Protein AF-A0A3R8QT49-F1 (afdb_monomer_lite)

Sequence (323 aa):
MTGVLNTFGEWLPLRTWFDDLHRNLHLGDAGRWYSEVAASWLWVLALSGLTLWVTRKVRTRSARAYLLPQRKGPQRQRSISLHATIGVWAAIGTFFLSATGLTWSQFAGGNVSALRQSLSWSTPYLSSEAATTTPIAETEVPATAQSVLEAARPEGLTDPVAITPSTDGGAWLVSQVQRSWPLKQDSMAIDPTSEAVVGSVRFADWPVAGKLAEAGISFHMGILFGWPNQLLLIAIAGAVIALIVIGYRMWWRRRPKPPRTGLPRPLGRRVDTAAAYGILIAIAAVVGLALPLLGVTLLAFIALDLTRRIVPGMDSARKNESA

Organism: NCBI:txid173362

InterPro domains:
  IPR005625 PepSY-associated TM protein [PF03929] (7-254)
  IPR005625 PepSY-associated TM protein [PTHR34219] (12-307)

Structure (mmCIF, N/CA/C/O backbone):
data_AF-A0A3R8QT49-F1
#
_entry.id   AF-A0A3R8QT49-F1
#
loop_
_atom_site.group_PDB
_atom_site.id
_atom_site.type_symbol
_atom_site.label_atom_id
_atom_site.label_alt_id
_atom_site.label_comp_id
_atom_site.label_asym_id
_atom_site.label_entity_id
_atom_site.label_seq_id
_atom_site.pdbx_PDB_ins_code
_atom_site.Cartn_x
_atom_site.Cartn_y
_atom_site.Cartn_z
_atom_site.occupancy
_atom_site.B_iso_or_equiv
_atom_site.auth_seq_id
_atom_site.auth_comp_id
_atom_site.auth_asym_id
_atom_site.auth_atom_id
_atom_site.pdbx_PDB_model_num
ATOM 1 N N . MET A 1 1 ? 25.333 21.931 -0.670 1.00 40.53 1 MET A N 1
ATOM 2 C CA . MET A 1 1 ? 24.068 21.412 -1.228 1.00 40.53 1 MET A CA 1
ATOM 3 C C . MET A 1 1 ? 24.355 21.022 -2.664 1.00 40.53 1 MET A C 1
ATOM 5 O O . MET A 1 1 ? 24.451 21.897 -3.511 1.00 40.53 1 MET A O 1
ATOM 9 N N . THR A 1 2 ? 24.637 19.746 -2.915 1.00 42.94 2 THR A N 1
ATOM 10 C CA . THR A 1 2 ? 24.723 19.218 -4.280 1.00 42.94 2 THR A CA 1
ATOM 11 C C . THR A 1 2 ? 23.337 19.385 -4.900 1.00 42.94 2 THR A C 1
ATOM 13 O O . THR A 1 2 ? 22.351 18.936 -4.323 1.00 42.94 2 THR A O 1
ATOM 16 N N . GLY A 1 3 ? 23.237 20.124 -6.006 1.00 47.59 3 GLY A N 1
ATOM 17 C CA . GLY A 1 3 ? 21.981 20.458 -6.690 1.00 47.59 3 GLY A CA 1
ATOM 18 C C . GLY A 1 3 ? 21.334 19.267 -7.399 1.00 47.59 3 GLY A C 1
ATOM 19 O O . GLY A 1 3 ? 20.882 19.401 -8.528 1.00 47.59 3 GLY A O 1
ATOM 20 N N . VAL A 1 4 ? 21.332 18.095 -6.764 1.00 54.31 4 VAL A N 1
ATOM 21 C CA . VAL A 1 4 ? 20.677 16.894 -7.271 1.00 54.31 4 VAL A CA 1
ATOM 22 C C . VAL A 1 4 ? 19.236 16.935 -6.785 1.00 54.31 4 VAL A C 1
ATOM 24 O O . VAL A 1 4 ? 18.959 16.857 -5.587 1.00 54.31 4 VAL A O 1
ATOM 27 N N . LEU A 1 5 ? 18.307 17.117 -7.719 1.00 54.03 5 LEU A N 1
ATOM 28 C CA . LEU A 1 5 ? 16.886 16.977 -7.437 1.00 54.03 5 LEU A CA 1
ATOM 29 C C . LEU A 1 5 ? 16.611 15.500 -7.140 1.00 54.03 5 LEU A C 1
ATOM 31 O O . LEU A 1 5 ? 16.763 14.657 -8.022 1.00 54.03 5 LEU A O 1
ATOM 35 N N . ASN A 1 6 ? 16.198 15.189 -5.909 1.00 58.66 6 ASN A N 1
ATOM 36 C CA . ASN A 1 6 ? 15.755 13.844 -5.541 1.00 58.66 6 ASN A CA 1
ATOM 37 C C . ASN A 1 6 ? 14.468 13.511 -6.310 1.00 58.66 6 ASN A C 1
ATOM 39 O O . ASN A 1 6 ? 13.362 13.879 -5.911 1.00 58.66 6 ASN A O 1
ATOM 43 N N . THR A 1 7 ? 14.631 12.840 -7.441 1.00 64.06 7 THR A N 1
ATOM 44 C CA . THR A 1 7 ? 13.560 12.294 -8.273 1.00 64.06 7 THR A CA 1
ATOM 45 C C . THR A 1 7 ? 13.607 10.772 -8.163 1.00 64.06 7 THR A C 1
ATOM 47 O O . THR A 1 7 ? 14.673 10.191 -7.962 1.00 64.06 7 THR A O 1
ATOM 50 N N . PHE A 1 8 ? 12.449 10.118 -8.217 1.00 52.38 8 PHE A N 1
ATOM 51 C CA . PHE A 1 8 ? 12.360 8.660 -8.267 1.00 52.38 8 PHE A CA 1
ATOM 52 C C . PHE A 1 8 ? 11.546 8.282 -9.501 1.00 52.38 8 PHE A C 1
ATOM 54 O O . PHE A 1 8 ? 10.348 8.565 -9.562 1.00 52.38 8 PHE A O 1
ATOM 61 N N . GLY A 1 9 ? 12.203 7.693 -10.503 1.00 66.00 9 GLY A N 1
ATOM 62 C CA . GLY A 1 9 ? 11.608 7.499 -11.826 1.00 66.00 9 GLY A CA 1
ATOM 63 C C . GLY A 1 9 ? 11.172 8.834 -12.441 1.00 66.00 9 GLY A C 1
ATOM 64 O O . GLY A 1 9 ? 11.952 9.779 -12.494 1.00 66.00 9 GLY A O 1
ATOM 65 N N . GLU A 1 10 ? 9.906 8.925 -12.850 1.00 66.62 10 GLU A N 1
ATOM 66 C CA . GLU A 1 10 ? 9.311 10.109 -13.496 1.00 66.62 10 GLU A CA 1
ATOM 67 C C . GLU A 1 10 ? 8.721 11.139 -12.506 1.00 66.62 10 GLU A C 1
ATOM 69 O O . GLU A 1 10 ? 8.057 12.100 -12.905 1.00 66.62 10 GLU A O 1
ATOM 74 N N . TRP A 1 11 ? 8.890 10.945 -11.193 1.00 77.44 11 TRP A N 1
ATOM 75 C CA . TRP A 1 11 ? 8.220 11.782 -10.197 1.00 77.44 11 TRP A CA 1
ATOM 76 C C . TRP A 1 11 ? 8.985 13.059 -9.854 1.00 77.44 11 TRP A C 1
ATOM 78 O O . TRP A 1 11 ? 10.172 13.044 -9.525 1.00 77.44 11 TRP A O 1
ATOM 88 N N . LEU A 1 12 ? 8.247 14.175 -9.834 1.00 87.19 12 LEU A N 1
ATOM 89 C CA . LEU A 1 12 ? 8.740 15.462 -9.349 1.00 87.19 12 LEU A CA 1
ATOM 90 C C . LEU A 1 12 ? 9.155 15.381 -7.865 1.00 87.19 12 LEU A C 1
ATOM 92 O O . LEU A 1 12 ? 8.521 14.647 -7.098 1.00 87.19 12 LEU A O 1
ATOM 96 N N . PRO A 1 13 ? 10.122 16.206 -7.415 1.00 88.25 13 PRO A N 1
ATOM 97 C CA . PRO A 1 13 ? 10.705 16.107 -6.072 1.00 88.25 13 PRO A CA 1
ATOM 98 C C . PRO A 1 13 ? 9.694 16.112 -4.922 1.00 88.25 13 PRO A C 1
ATOM 100 O O . PRO A 1 13 ? 9.835 15.363 -3.958 1.00 88.25 13 PRO A O 1
ATOM 103 N N . LEU A 1 14 ? 8.637 16.925 -5.029 1.00 90.50 14 LEU A N 1
ATOM 104 C CA . LEU A 1 14 ? 7.593 16.993 -4.005 1.00 90.50 14 LEU A CA 1
ATOM 105 C C . LEU A 1 14 ? 6.860 15.655 -3.846 1.00 90.50 14 LEU A C 1
ATOM 107 O O . LEU A 1 14 ? 6.563 15.234 -2.730 1.00 90.50 14 LEU A O 1
ATOM 111 N N . ARG A 1 15 ? 6.571 14.978 -4.960 1.00 89.00 15 ARG A N 1
ATOM 112 C CA . ARG A 1 15 ? 5.900 13.679 -4.939 1.00 89.00 15 ARG A CA 1
ATOM 113 C C . ARG A 1 15 ? 6.813 12.609 -4.352 1.00 89.00 15 ARG A C 1
ATOM 115 O O . ARG A 1 15 ? 6.345 11.844 -3.516 1.00 89.00 15 ARG A O 1
ATOM 122 N N . THR A 1 16 ? 8.089 12.598 -4.732 1.00 88.81 16 THR A N 1
ATOM 123 C CA . THR A 1 16 ? 9.100 11.699 -4.154 1.00 88.81 16 THR A CA 1
ATOM 124 C C . THR A 1 16 ? 9.184 11.861 -2.638 1.00 88.81 16 THR A C 1
ATOM 126 O O . THR A 1 16 ? 9.155 10.882 -1.903 1.00 88.81 16 THR A O 1
ATOM 129 N N . TRP A 1 17 ? 9.186 13.104 -2.149 1.00 92.69 17 TRP A N 1
ATOM 130 C CA . TRP A 1 17 ? 9.227 13.380 -0.714 1.00 92.69 17 TRP A CA 1
ATOM 131 C C . TRP A 1 17 ? 8.030 12.777 0.040 1.00 92.69 17 TRP A C 1
ATOM 133 O O . TRP A 1 17 ? 8.217 12.164 1.094 1.00 92.69 17 TRP A O 1
ATOM 143 N N . PHE A 1 18 ? 6.811 12.919 -0.498 1.00 93.25 18 PHE A N 1
ATOM 144 C CA . PHE A 1 18 ? 5.604 12.323 0.091 1.00 93.25 18 PHE A CA 1
ATOM 145 C C . PHE A 1 18 ? 5.587 10.795 -0.004 1.00 93.25 18 PHE A C 1
ATOM 147 O O . PHE A 1 18 ? 5.118 10.147 0.932 1.00 93.25 18 PHE A O 1
ATOM 154 N N . ASP A 1 19 ? 6.091 10.225 -1.100 1.00 91.31 19 ASP A N 1
ATOM 155 C CA . ASP A 1 19 ? 6.241 8.775 -1.255 1.00 91.31 19 ASP A CA 1
ATOM 156 C C . ASP A 1 19 ? 7.170 8.204 -0.176 1.00 91.31 19 ASP A C 1
ATOM 158 O O . ASP A 1 19 ? 6.789 7.290 0.559 1.00 91.31 19 ASP A O 1
ATOM 162 N N . ASP A 1 20 ? 8.333 8.828 0.024 1.00 92.69 20 ASP A N 1
ATOM 163 C CA . ASP A 1 20 ? 9.264 8.436 1.079 1.00 92.69 20 ASP A CA 1
ATOM 164 C C . ASP A 1 20 ? 8.660 8.616 2.476 1.00 92.69 20 ASP A C 1
ATOM 166 O O . ASP A 1 20 ? 8.760 7.713 3.309 1.00 92.69 20 ASP A O 1
ATOM 170 N N . LEU A 1 21 ? 7.952 9.725 2.729 1.00 95.38 21 LEU A N 1
ATOM 171 C CA . LEU A 1 21 ? 7.257 9.935 4.001 1.00 95.38 21 LEU A CA 1
ATOM 172 C C . LEU A 1 21 ? 6.243 8.810 4.266 1.00 95.38 21 LEU A C 1
ATOM 174 O O . LEU A 1 21 ? 6.180 8.281 5.372 1.00 95.38 21 LEU A O 1
ATOM 178 N N . HIS A 1 22 ? 5.452 8.425 3.266 1.00 94.38 22 HIS A N 1
ATOM 179 C CA . HIS A 1 22 ? 4.451 7.369 3.402 1.00 94.38 22 HIS A CA 1
ATOM 180 C C . HIS A 1 22 ? 5.093 5.988 3.614 1.00 94.38 22 HIS A C 1
ATOM 182 O O . HIS A 1 22 ? 4.662 5.211 4.472 1.00 94.38 22 HIS A O 1
ATOM 188 N N . ARG A 1 23 ? 6.155 5.692 2.859 1.00 92.94 23 ARG A N 1
ATOM 189 C CA . ARG A 1 23 ? 6.837 4.395 2.864 1.00 92.94 23 ARG A CA 1
ATOM 190 C C . ARG A 1 23 ? 7.694 4.169 4.105 1.00 92.94 23 ARG A C 1
ATOM 192 O O . ARG A 1 23 ? 7.760 3.036 4.577 1.00 92.94 23 ARG A O 1
ATOM 199 N N . ASN A 1 24 ? 8.377 5.201 4.601 1.00 95.00 24 ASN A N 1
ATOM 200 C CA . ASN A 1 24 ? 9.384 5.054 5.652 1.00 95.00 24 ASN A CA 1
ATOM 201 C C . ASN A 1 24 ? 9.447 6.205 6.670 1.00 95.00 24 ASN A C 1
ATOM 203 O O . ASN A 1 24 ? 10.364 6.222 7.486 1.00 95.00 24 ASN A O 1
ATOM 207 N N . LEU A 1 25 ? 8.519 7.167 6.647 1.00 95.81 25 LEU A N 1
ATOM 208 C CA . LEU A 1 25 ? 8.480 8.312 7.572 1.00 95.81 25 LEU A CA 1
ATOM 209 C C . LEU A 1 25 ? 9.763 9.169 7.604 1.00 95.81 25 LEU A C 1
ATOM 211 O O . LEU A 1 25 ? 9.982 9.894 8.570 1.00 95.81 25 LEU A O 1
ATOM 215 N N . HIS A 1 26 ? 10.622 9.069 6.585 1.00 96.12 26 HIS A N 1
ATOM 216 C CA . HIS A 1 26 ? 11.992 9.608 6.570 1.00 96.12 26 HIS A CA 1
ATOM 217 C C . HIS A 1 26 ? 12.894 9.087 7.700 1.00 96.12 26 HIS A C 1
ATOM 219 O O . HIS A 1 26 ? 13.872 9.730 8.070 1.00 96.12 26 HIS A O 1
ATOM 225 N N . LEU A 1 27 ? 12.596 7.897 8.229 1.00 96.56 27 LEU A N 1
ATOM 226 C CA . LEU A 1 27 ? 13.364 7.225 9.286 1.00 96.56 27 LEU A CA 1
ATOM 227 C C . LEU A 1 27 ? 14.155 6.010 8.765 1.00 96.56 27 LEU A C 1
ATOM 229 O O . LEU A 1 27 ? 14.586 5.169 9.556 1.00 96.56 27 LEU A O 1
ATOM 233 N N . GLY A 1 28 ? 14.314 5.879 7.444 1.00 94.44 28 GLY A N 1
ATOM 234 C CA . GLY A 1 28 ? 14.997 4.743 6.817 1.00 94.44 28 GLY A CA 1
ATOM 235 C C . GLY A 1 28 ? 14.314 3.407 7.128 1.00 94.44 28 GLY A C 1
ATOM 236 O O . GLY A 1 28 ? 13.084 3.315 7.149 1.00 94.44 28 GLY A O 1
ATOM 237 N N . ASP A 1 29 ? 15.100 2.365 7.397 1.00 95.44 29 ASP A N 1
ATOM 238 C CA . ASP A 1 29 ? 14.576 1.013 7.640 1.00 95.44 29 ASP A CA 1
ATOM 239 C C . ASP A 1 29 ? 13.627 0.942 8.841 1.00 95.44 29 ASP A C 1
ATOM 241 O O . ASP A 1 29 ? 12.591 0.281 8.772 1.00 95.44 29 ASP A O 1
ATOM 245 N N . ALA A 1 30 ? 13.911 1.682 9.917 1.00 96.12 30 ALA A N 1
ATOM 246 C CA . ALA A 1 30 ? 13.060 1.694 11.106 1.00 96.12 30 ALA A CA 1
ATOM 247 C C . ALA A 1 30 ? 11.642 2.189 10.786 1.00 96.12 30 ALA A C 1
ATOM 249 O O . ALA A 1 30 ? 10.648 1.600 11.220 1.00 96.12 30 ALA A O 1
ATOM 250 N N . GLY A 1 31 ? 11.534 3.252 9.989 1.00 96.56 31 GLY A N 1
ATOM 251 C CA . GLY A 1 31 ? 10.237 3.750 9.557 1.00 96.56 31 GLY A CA 1
ATOM 252 C C . GLY A 1 31 ? 9.576 2.855 8.514 1.00 96.56 31 GLY A C 1
ATOM 253 O O . GLY A 1 31 ? 8.356 2.733 8.522 1.00 96.56 31 GLY A O 1
ATOM 254 N N . ARG A 1 32 ? 10.350 2.151 7.678 1.00 95.50 32 ARG A N 1
ATOM 255 C CA . ARG A 1 32 ? 9.803 1.139 6.763 1.00 95.50 32 ARG A CA 1
ATOM 256 C C . ARG A 1 32 ? 9.171 -0.030 7.521 1.00 95.50 32 ARG A C 1
ATOM 258 O O . ARG A 1 32 ? 8.069 -0.458 7.177 1.00 95.50 32 ARG A O 1
ATOM 265 N N . TRP A 1 33 ? 9.815 -0.505 8.589 1.00 96.38 33 TRP A N 1
ATOM 266 C CA . TRP A 1 33 ? 9.247 -1.530 9.471 1.00 96.38 33 TRP A CA 1
ATOM 267 C C . TRP A 1 33 ? 7.998 -1.016 10.184 1.00 96.38 33 TRP A C 1
ATOM 269 O O . TRP A 1 33 ? 6.992 -1.720 10.252 1.00 96.38 33 TRP A O 1
ATOM 279 N N . TYR A 1 34 ? 8.024 0.229 10.665 1.00 96.50 34 TYR A N 1
ATOM 280 C CA . TYR A 1 34 ? 6.855 0.856 11.276 1.00 96.50 34 TYR A CA 1
ATOM 281 C C . TYR A 1 34 ? 5.672 0.948 10.303 1.00 96.50 34 TYR A C 1
ATOM 283 O O . TYR A 1 34 ? 4.559 0.563 10.661 1.00 96.50 34 TYR A O 1
ATOM 291 N N . SER A 1 35 ? 5.896 1.415 9.072 1.00 95.94 35 SER A N 1
ATOM 292 C CA . SER A 1 35 ? 4.848 1.515 8.052 1.00 95.94 35 SER A CA 1
ATOM 293 C C . SER A 1 35 ? 4.261 0.146 7.701 1.00 95.94 35 SER A C 1
ATOM 295 O O . SER A 1 35 ? 3.045 0.028 7.557 1.00 95.94 35 SER A O 1
ATOM 297 N N . GLU A 1 36 ? 5.074 -0.912 7.644 1.00 96.81 36 GLU A N 1
ATOM 298 C CA . GLU A 1 36 ? 4.577 -2.279 7.444 1.00 96.81 36 GLU A CA 1
ATOM 299 C C . GLU A 1 36 ? 3.770 -2.800 8.650 1.00 96.81 36 GLU A C 1
ATOM 301 O O . GLU A 1 36 ? 2.711 -3.409 8.469 1.00 96.81 36 GLU A O 1
ATOM 306 N N . VAL A 1 37 ? 4.195 -2.515 9.888 1.00 97.25 37 VAL A N 1
ATOM 307 C CA . VAL A 1 37 ? 3.383 -2.787 11.091 1.00 97.25 37 VAL A CA 1
ATOM 308 C C . VAL A 1 37 ? 2.043 -2.052 10.993 1.00 97.25 37 VAL A C 1
ATOM 310 O O . VAL A 1 37 ? 0.990 -2.659 11.169 1.00 97.25 37 VAL A O 1
ATOM 313 N N . ALA A 1 38 ? 2.045 -0.763 10.656 1.00 95.94 38 ALA A N 1
ATOM 314 C CA . ALA A 1 38 ? 0.819 0.018 10.528 1.00 95.94 38 ALA A CA 1
ATOM 315 C C . ALA A 1 38 ? -0.112 -0.540 9.434 1.00 95.94 38 ALA A C 1
ATOM 317 O O . ALA A 1 38 ? -1.306 -0.739 9.680 1.00 95.94 38 ALA A O 1
ATOM 318 N N . ALA A 1 39 ? 0.431 -0.853 8.253 1.00 95.69 39 ALA A N 1
ATOM 319 C CA . ALA A 1 39 ? -0.315 -1.423 7.134 1.00 95.69 39 ALA A CA 1
ATOM 320 C C . ALA A 1 39 ? -0.904 -2.800 7.473 1.00 95.69 39 ALA A C 1
ATOM 322 O O . ALA A 1 39 ? -2.056 -3.076 7.131 1.00 95.69 39 ALA A O 1
ATOM 323 N N . SER A 1 40 ? -0.152 -3.644 8.183 1.00 96.25 40 SER A N 1
ATOM 324 C CA . SER A 1 40 ? -0.595 -4.984 8.581 1.00 96.25 40 SER A CA 1
ATOM 325 C C . SER A 1 40 ? -1.614 -4.980 9.720 1.00 96.25 40 SER A C 1
ATOM 327 O O . SER A 1 40 ? -2.476 -5.852 9.759 1.00 96.25 40 SER A O 1
ATOM 329 N N . TRP A 1 41 ? -1.607 -3.985 10.607 1.00 97.06 41 TRP A N 1
ATOM 330 C CA . TRP A 1 41 ? -2.643 -3.845 11.634 1.00 97.06 41 TRP A CA 1
ATOM 331 C C . TRP A 1 41 ? -3.931 -3.195 11.126 1.00 97.06 41 TRP A C 1
ATOM 333 O O . TRP A 1 41 ? -4.994 -3.419 11.710 1.00 97.06 41 TRP A O 1
ATOM 343 N N . LEU A 1 42 ? -3.874 -2.411 10.045 1.00 96.44 42 LEU A N 1
ATOM 344 C CA . LEU A 1 42 ? -5.027 -1.666 9.535 1.00 96.44 42 LEU A CA 1
ATOM 345 C C . LEU A 1 42 ? -6.235 -2.575 9.253 1.00 96.44 42 LEU A C 1
ATOM 347 O O . LEU A 1 42 ? -7.334 -2.305 9.745 1.00 96.44 42 LEU A O 1
ATOM 351 N N . TRP A 1 43 ? -6.041 -3.671 8.512 1.00 95.00 43 TRP A N 1
ATOM 352 C CA . TRP A 1 43 ? -7.127 -4.605 8.201 1.00 95.00 43 TRP A CA 1
ATOM 353 C C . TRP A 1 43 ? -7.612 -5.367 9.441 1.00 95.00 43 TRP A C 1
ATOM 355 O O . TRP A 1 43 ? -8.816 -5.562 9.597 1.00 95.00 43 TRP A O 1
ATOM 365 N N . VAL A 1 44 ? -6.716 -5.722 10.370 1.00 95.62 44 VAL A N 1
ATOM 366 C CA . VAL A 1 44 ? -7.074 -6.384 11.639 1.00 95.62 44 VAL A CA 1
ATOM 367 C C . VAL A 1 44 ? -7.981 -5.486 12.482 1.00 95.62 44 VAL A C 1
ATOM 369 O O . VAL A 1 44 ? -9.015 -5.932 12.990 1.00 95.62 44 VAL A O 1
ATOM 372 N N . LEU A 1 45 ? -7.642 -4.199 12.602 1.00 95.75 45 LEU A N 1
ATOM 373 C CA . LEU A 1 45 ? -8.442 -3.213 13.330 1.00 95.75 45 LEU A CA 1
ATOM 374 C C . LEU A 1 45 ? -9.784 -2.949 12.638 1.00 95.75 45 LEU A C 1
ATOM 376 O O . LEU A 1 45 ? -10.817 -2.884 13.310 1.00 95.75 45 LEU A O 1
ATOM 380 N N . ALA A 1 46 ? -9.793 -2.850 11.307 1.00 95.81 46 ALA A N 1
ATOM 381 C CA . ALA A 1 46 ? -11.017 -2.680 10.530 1.00 95.81 46 ALA A CA 1
ATOM 382 C C . ALA A 1 46 ? -11.951 -3.902 10.646 1.00 95.81 46 ALA A C 1
ATOM 384 O O . ALA A 1 46 ? -13.141 -3.729 10.921 1.00 95.81 46 ALA A O 1
ATOM 385 N N . LEU A 1 47 ? -11.432 -5.134 10.551 1.00 95.50 47 LEU A N 1
ATOM 386 C CA . LEU A 1 47 ? -12.201 -6.367 10.778 1.00 95.50 47 LEU A CA 1
ATOM 387 C C . LEU A 1 47 ? -12.723 -6.461 12.210 1.00 95.50 47 LEU A C 1
ATOM 389 O O . LEU A 1 47 ? -13.879 -6.834 12.424 1.00 95.50 47 LEU A O 1
ATOM 393 N N . SER A 1 48 ? -11.904 -6.091 13.194 1.00 93.50 48 SER A N 1
ATOM 394 C CA . SER A 1 48 ? -12.316 -6.055 14.600 1.00 93.50 48 SER A CA 1
ATOM 395 C C . SER A 1 48 ? -13.477 -5.077 14.801 1.00 93.50 48 SER A C 1
ATOM 397 O O . SER A 1 48 ? -14.495 -5.422 15.405 1.00 93.50 48 SER A O 1
ATOM 399 N N . GLY A 1 49 ? -13.375 -3.873 14.229 1.00 92.19 49 GLY A N 1
ATOM 400 C CA . GLY A 1 49 ? -14.441 -2.873 14.243 1.00 92.19 49 GLY A CA 1
ATOM 401 C C . GLY A 1 49 ? -15.721 -3.358 13.557 1.00 92.19 49 GLY A C 1
ATOM 402 O O . GLY A 1 49 ? -16.813 -3.206 14.113 1.00 92.19 49 GLY A O 1
ATOM 403 N N . LEU A 1 50 ? -15.596 -4.004 12.394 1.00 92.31 50 LEU A N 1
ATOM 404 C CA . LEU A 1 50 ? -16.724 -4.568 11.654 1.00 92.31 50 LEU A CA 1
ATOM 405 C C . LEU A 1 50 ? -17.394 -5.714 12.425 1.00 92.31 50 LEU A C 1
ATOM 407 O O . LEU A 1 50 ? -18.619 -5.775 12.499 1.00 92.31 50 LEU A O 1
ATOM 411 N N . THR A 1 51 ? -16.617 -6.570 13.086 1.00 90.75 51 THR A N 1
ATOM 412 C CA . THR A 1 51 ? -17.132 -7.659 13.931 1.00 90.75 51 THR A CA 1
ATOM 413 C C . THR A 1 51 ? -17.919 -7.108 15.120 1.00 90.75 51 THR A C 1
ATOM 415 O O . THR A 1 51 ? -19.036 -7.553 15.406 1.00 90.75 51 THR A O 1
ATOM 418 N N . LEU A 1 52 ? -17.394 -6.078 15.792 1.00 88.44 52 LEU A N 1
ATOM 419 C CA . LEU A 1 52 ? -18.113 -5.376 16.862 1.00 88.44 52 LEU A CA 1
ATOM 420 C C . LEU A 1 52 ? -19.398 -4.710 16.350 1.00 88.44 52 LEU A C 1
ATOM 422 O O . LEU A 1 52 ? -20.411 -4.677 17.052 1.00 88.44 52 LEU A O 1
ATOM 426 N N . TRP A 1 53 ? -19.383 -4.200 15.119 1.00 86.06 53 TRP A N 1
ATOM 427 C CA . TRP A 1 53 ? -20.568 -3.649 14.473 1.00 86.06 53 TRP A CA 1
ATOM 428 C C . TRP A 1 53 ? -21.620 -4.729 14.180 1.00 86.06 53 TRP A C 1
ATOM 430 O O . TRP A 1 53 ? -22.776 -4.560 14.577 1.00 86.06 53 TRP A O 1
ATOM 440 N N . VAL A 1 54 ? -21.238 -5.860 13.571 1.00 85.38 54 VAL A N 1
ATOM 441 C CA . VAL A 1 54 ? -22.149 -6.977 13.253 1.00 85.38 54 VAL A CA 1
ATOM 442 C C . VAL A 1 54 ? -22.759 -7.554 14.528 1.00 85.38 54 VAL A C 1
ATOM 444 O O . VAL A 1 54 ? -23.979 -7.665 14.633 1.00 85.38 54 VAL A O 1
ATOM 447 N N . THR A 1 55 ? -21.940 -7.864 15.532 1.00 84.12 55 THR A N 1
ATOM 448 C CA . THR A 1 55 ? -22.415 -8.431 16.808 1.00 84.12 55 THR A CA 1
ATOM 449 C C . THR A 1 55 ? -23.399 -7.496 17.515 1.00 84.12 55 THR A C 1
ATOM 451 O O . THR A 1 55 ? -24.436 -7.931 18.025 1.00 84.12 55 THR A O 1
ATOM 454 N N . ARG A 1 56 ? -23.145 -6.183 17.488 1.00 77.56 56 ARG A N 1
ATOM 455 C CA . ARG A 1 56 ? -24.069 -5.183 18.033 1.00 77.56 56 ARG A CA 1
ATOM 456 C C . ARG A 1 56 ? -25.344 -5.038 17.200 1.00 77.56 56 ARG A C 1
ATOM 458 O O . ARG A 1 56 ? -26.420 -4.871 17.778 1.00 77.56 56 ARG A O 1
ATOM 465 N N . LYS A 1 57 ? -25.253 -5.119 15.870 1.00 73.00 57 LYS A N 1
ATOM 466 C CA . LYS A 1 57 ? -26.408 -5.115 14.958 1.00 73.00 57 LYS A CA 1
ATOM 467 C C . LYS A 1 57 ? -27.319 -6.309 15.233 1.00 73.00 57 LYS A C 1
ATOM 469 O O . LYS A 1 57 ? -28.514 -6.112 15.432 1.00 73.00 57 LYS A O 1
ATOM 474 N N . VAL A 1 58 ? -26.758 -7.517 15.316 1.00 73.81 58 VAL A N 1
ATOM 475 C CA . VAL A 1 58 ? -27.502 -8.754 15.620 1.00 73.81 58 VAL A CA 1
ATOM 476 C C . VAL A 1 58 ? -28.213 -8.632 16.967 1.00 73.81 58 VAL A C 1
ATOM 478 O O . VAL A 1 58 ? -29.401 -8.928 17.069 1.00 73.81 58 VAL A O 1
ATOM 481 N N . ARG A 1 59 ? -27.528 -8.096 17.985 1.00 74.69 59 ARG A N 1
ATOM 482 C CA . ARG A 1 59 ? -28.100 -7.916 19.326 1.00 74.69 59 ARG A CA 1
ATOM 483 C C . ARG A 1 59 ? -29.201 -6.853 19.400 1.00 74.69 59 ARG A C 1
ATOM 485 O O . ARG A 1 59 ? -30.095 -6.976 20.227 1.00 74.69 59 ARG A O 1
ATOM 492 N N . THR A 1 60 ? -29.131 -5.800 18.586 1.00 72.06 60 THR A N 1
ATOM 493 C CA . THR A 1 60 ? -30.095 -4.680 18.630 1.00 72.06 60 THR A CA 1
ATOM 494 C C . THR A 1 60 ? -31.197 -4.763 17.570 1.00 72.06 60 THR A C 1
ATOM 496 O O . THR A 1 60 ? -32.120 -3.955 17.614 1.00 72.06 60 THR A O 1
ATOM 499 N N . ARG A 1 61 ? -31.114 -5.707 16.616 1.00 67.44 61 ARG A N 1
ATOM 500 C CA . ARG A 1 61 ? -32.045 -5.890 15.479 1.00 67.44 61 ARG A CA 1
ATOM 501 C C . ARG A 1 61 ? -32.337 -4.615 14.665 1.00 67.44 61 ARG A C 1
ATOM 503 O O . ARG A 1 61 ? -33.345 -4.538 13.974 1.00 67.44 61 ARG A O 1
ATOM 510 N N . SER A 1 62 ? -31.450 -3.617 14.691 1.00 65.00 62 SER A N 1
ATOM 511 C CA . SER A 1 62 ? -31.639 -2.350 13.972 1.00 65.00 62 SER A CA 1
ATOM 512 C C . SER A 1 62 ? -30.523 -2.121 12.956 1.00 65.00 62 SER A C 1
ATOM 514 O O . SER A 1 62 ? -29.439 -1.646 13.290 1.00 65.00 62 SER A O 1
ATOM 516 N N . ALA A 1 63 ? -30.783 -2.468 11.692 1.00 59.38 63 ALA A N 1
ATOM 517 C CA . ALA A 1 63 ? -29.830 -2.278 10.594 1.00 59.38 63 ALA A CA 1
ATOM 518 C C . ALA A 1 63 ? -29.711 -0.804 10.161 1.00 59.38 63 ALA A C 1
ATOM 520 O O . ALA A 1 63 ? -28.624 -0.332 9.829 1.00 59.38 63 ALA A O 1
ATOM 521 N N . ARG A 1 64 ? -30.823 -0.057 10.206 1.00 61.28 64 ARG A N 1
ATOM 522 C CA . ARG A 1 64 ? -30.911 1.321 9.691 1.00 61.28 64 ARG A CA 1
ATOM 523 C C . ARG A 1 64 ? -30.170 2.338 10.568 1.00 61.28 64 ARG A C 1
ATOM 525 O O . ARG A 1 64 ? -29.714 3.357 10.064 1.00 61.28 64 ARG A O 1
ATOM 532 N N . ALA A 1 65 ? -29.998 2.043 11.859 1.00 59.62 65 ALA A N 1
ATOM 533 C CA . ALA A 1 65 ? -29.386 2.947 12.837 1.00 59.62 65 ALA A CA 1
ATOM 534 C C . ALA A 1 65 ? -27.852 3.079 12.732 1.00 59.62 65 ALA A C 1
ATOM 536 O O . ALA A 1 65 ? -27.267 3.856 13.493 1.00 59.62 65 ALA A O 1
ATOM 537 N N . TYR A 1 66 ? -27.207 2.316 11.840 1.00 61.44 66 TYR A N 1
ATOM 538 C CA . TYR A 1 66 ? -25.745 2.263 11.738 1.00 61.44 66 TYR A CA 1
ATOM 539 C C . TYR A 1 66 ? -25.177 2.348 10.313 1.00 61.44 66 TYR A C 1
ATOM 541 O O . TYR A 1 66 ? -23.959 2.346 10.167 1.00 61.44 66 TYR A O 1
ATOM 549 N N . LEU A 1 67 ? -26.027 2.433 9.283 1.00 73.12 67 LEU A N 1
ATOM 550 C CA . LEU A 1 67 ? -25.615 2.828 7.924 1.00 73.12 67 LEU A CA 1
ATOM 551 C C . LEU A 1 67 ? -25.661 4.350 7.731 1.00 73.12 67 LEU A C 1
ATOM 553 O O . LEU A 1 67 ? -25.026 4.885 6.827 1.00 73.12 67 LEU A O 1
ATOM 557 N N . LEU A 1 68 ? -26.402 5.039 8.603 1.00 77.06 68 LEU A N 1
ATOM 558 C CA . LEU A 1 68 ? -26.492 6.489 8.673 1.00 77.06 68 LEU A CA 1
ATOM 559 C C . LEU A 1 68 ? -26.124 6.947 10.089 1.00 77.06 68 LEU A C 1
ATOM 561 O O . LEU A 1 68 ? -26.548 6.314 11.064 1.00 77.06 68 LEU A O 1
ATOM 565 N N . PRO A 1 69 ? -25.380 8.057 10.230 1.00 77.62 69 PRO A N 1
ATOM 566 C CA . PRO A 1 69 ? -24.996 8.555 11.537 1.00 77.62 69 PRO A CA 1
ATOM 567 C C . PRO A 1 69 ? -26.223 9.085 12.289 1.00 77.62 69 PRO A C 1
ATOM 569 O O . PRO A 1 69 ? -27.043 9.838 11.757 1.00 77.62 69 PRO A O 1
ATOM 572 N N . GLN A 1 70 ? -26.333 8.730 13.567 1.00 80.69 70 GLN A N 1
ATOM 573 C CA . GLN A 1 70 ? -27.375 9.238 14.453 1.00 80.69 70 GLN A CA 1
ATOM 574 C C . GLN A 1 70 ? -27.186 10.742 14.678 1.00 80.69 70 GLN A C 1
ATOM 576 O O . GLN A 1 70 ? -26.156 11.185 15.188 1.00 80.69 70 GLN A O 1
ATOM 581 N N . ARG A 1 71 ? -28.208 11.533 14.324 1.00 77.62 71 ARG A N 1
ATOM 582 C CA . ARG A 1 71 ? -28.183 13.003 14.448 1.00 77.62 71 ARG A CA 1
ATOM 583 C C . ARG A 1 71 ? -28.654 13.516 15.813 1.00 77.62 71 ARG A C 1
ATOM 585 O O . ARG A 1 71 ? -28.213 14.575 16.250 1.00 77.62 71 ARG A O 1
ATOM 592 N N . LYS A 1 72 ? -29.520 12.767 16.504 1.00 78.31 72 LYS A N 1
ATOM 593 C CA . LYS A 1 72 ? -30.117 13.141 17.799 1.00 78.31 72 LYS A CA 1
ATOM 594 C C . LYS A 1 72 ? -29.566 12.268 18.934 1.00 78.31 72 LYS A C 1
ATOM 596 O O . LYS A 1 72 ? -29.126 11.148 18.696 1.00 78.31 72 LYS A O 1
ATOM 601 N N . GLY A 1 73 ? -29.588 12.792 20.160 1.00 81.75 73 GLY A N 1
ATOM 602 C CA . GLY A 1 73 ? -29.207 12.066 21.377 1.00 81.75 73 GLY A CA 1
ATOM 603 C C . GLY A 1 73 ? -27.895 12.525 22.034 1.00 81.75 73 GLY A C 1
ATOM 604 O O . GLY A 1 73 ? -27.237 13.469 21.571 1.00 81.75 73 GLY A O 1
ATOM 605 N N . PRO A 1 74 ? -27.492 11.868 23.137 1.00 85.62 74 PRO A N 1
ATOM 606 C CA . PRO A 1 74 ? -26.286 12.203 23.885 1.00 85.62 74 PRO A CA 1
ATOM 607 C C . PRO A 1 74 ? -25.052 12.244 22.983 1.00 85.62 74 PRO A C 1
ATOM 609 O O . PRO A 1 74 ? -24.866 11.384 22.119 1.00 85.62 74 PRO A O 1
ATOM 612 N N . GLN A 1 75 ? -24.160 13.211 23.214 1.00 86.44 75 GLN A N 1
ATOM 613 C CA . GLN A 1 75 ? -22.953 13.413 22.397 1.00 86.44 75 GLN A CA 1
ATOM 614 C C . GLN A 1 75 ? -22.124 12.127 22.236 1.00 86.44 75 GLN A C 1
ATOM 616 O O . GLN A 1 75 ? -21.579 11.858 21.170 1.00 86.44 75 GLN A O 1
ATOM 621 N N . ARG A 1 76 ? -22.096 11.288 23.277 1.00 84.25 76 ARG A N 1
ATOM 622 C CA . ARG A 1 76 ? -21.444 9.973 23.275 1.00 84.25 76 ARG A CA 1
ATOM 623 C C . ARG A 1 76 ? -22.009 9.022 22.220 1.00 84.25 76 ARG A C 1
ATOM 625 O O . ARG A 1 76 ? -21.239 8.380 21.514 1.00 84.25 76 ARG A O 1
ATOM 632 N N . GLN A 1 77 ? -23.332 8.888 22.145 1.00 84.00 77 GLN A N 1
ATOM 633 C CA . GLN A 1 77 ? -23.972 7.976 21.195 1.00 84.00 77 GLN A CA 1
ATOM 634 C C . GLN A 1 77 ? -23.762 8.464 19.760 1.00 84.00 77 GLN A C 1
ATOM 636 O O . GLN A 1 77 ? -23.440 7.656 18.893 1.00 84.00 77 GLN A O 1
ATOM 641 N N . ARG A 1 78 ? -23.808 9.787 19.552 1.00 88.25 78 ARG A N 1
ATOM 642 C CA . ARG A 1 78 ? -23.499 10.424 18.266 1.00 88.25 78 ARG A CA 1
ATOM 643 C C . ARG A 1 78 ? -22.072 10.132 17.799 1.00 88.25 78 ARG A C 1
ATOM 645 O O . ARG A 1 78 ? -21.897 9.677 16.677 1.00 88.25 78 ARG A O 1
ATOM 652 N N . SER A 1 79 ? -21.059 10.303 18.656 1.00 90.31 79 SER A N 1
ATOM 653 C CA . SER A 1 79 ? -19.664 9.993 18.291 1.00 90.31 79 SER A CA 1
ATOM 654 C C . SER A 1 79 ? -19.454 8.517 17.946 1.00 90.31 79 SER A C 1
ATOM 656 O O . SER A 1 79 ? -18.786 8.218 16.963 1.00 90.31 79 SER A O 1
ATOM 658 N N . ILE A 1 80 ? -20.057 7.599 18.710 1.00 87.69 80 ILE A N 1
ATOM 659 C CA . ILE A 1 80 ? -19.966 6.157 18.429 1.00 87.69 80 ILE A CA 1
ATOM 660 C C . ILE A 1 80 ? -20.651 5.820 17.103 1.00 87.69 80 ILE A C 1
ATOM 662 O O . ILE A 1 80 ? -20.116 5.043 16.323 1.00 87.69 80 ILE A O 1
ATOM 666 N N . SER A 1 81 ? -21.833 6.386 16.852 1.00 88.88 81 SER A N 1
ATOM 667 C CA . SER A 1 81 ? -22.575 6.149 15.614 1.00 88.88 81 SER A CA 1
ATOM 668 C C . SER A 1 81 ? -21.840 6.712 14.398 1.00 88.88 81 SER A C 1
ATOM 670 O O . SER A 1 81 ? -21.741 6.016 13.391 1.00 88.88 81 SER A O 1
ATOM 672 N N . LEU A 1 82 ? -21.268 7.915 14.503 1.00 91.94 82 LEU A N 1
ATOM 673 C CA . LEU A 1 82 ? -20.466 8.515 13.439 1.00 91.94 82 LEU A CA 1
ATOM 674 C C . LEU A 1 82 ? -19.220 7.674 13.135 1.00 91.94 82 LEU A C 1
ATOM 676 O O . LEU A 1 82 ? -18.999 7.324 11.983 1.00 91.94 82 LEU A O 1
ATOM 680 N N . HIS A 1 83 ? -18.461 7.286 14.165 1.00 93.44 83 HIS A N 1
ATOM 681 C CA . HIS A 1 83 ? -17.287 6.425 14.011 1.00 93.44 83 HIS A CA 1
ATOM 682 C C . HIS A 1 83 ? -17.652 5.075 13.377 1.00 93.44 83 HIS A C 1
ATOM 684 O O . HIS A 1 83 ? -17.013 4.650 12.426 1.00 93.44 83 HIS A O 1
ATOM 690 N N . ALA A 1 84 ? -18.718 4.425 13.851 1.00 91.12 84 ALA A N 1
ATOM 691 C CA . ALA A 1 84 ? -19.171 3.156 13.289 1.00 91.12 84 ALA A CA 1
ATOM 692 C C . ALA A 1 84 ? -19.611 3.291 11.823 1.00 91.12 84 ALA A C 1
ATOM 694 O O . ALA A 1 84 ? -19.282 2.434 11.012 1.00 91.12 84 ALA A O 1
ATOM 695 N N . THR A 1 85 ? -20.323 4.368 11.480 1.00 91.50 85 THR A N 1
ATOM 696 C CA . THR A 1 85 ? -20.806 4.586 10.109 1.00 91.50 85 THR A CA 1
ATOM 697 C C . THR A 1 85 ? -19.636 4.814 9.156 1.00 91.50 85 THR A C 1
ATOM 699 O O . THR A 1 85 ? -19.533 4.117 8.153 1.00 91.50 85 THR A O 1
ATOM 702 N N . ILE A 1 86 ? -18.722 5.734 9.492 1.00 94.88 86 ILE A N 1
ATOM 703 C CA . ILE A 1 86 ? -17.520 5.989 8.684 1.00 94.88 86 ILE A CA 1
ATOM 704 C C . ILE A 1 86 ? -16.695 4.702 8.554 1.00 94.88 86 ILE A C 1
ATOM 706 O O . ILE A 1 86 ? -16.256 4.375 7.459 1.00 94.88 86 ILE A O 1
ATOM 710 N N . GLY A 1 87 ? -16.542 3.944 9.644 1.00 94.81 87 GLY A N 1
ATOM 711 C CA . GLY A 1 87 ? -15.764 2.707 9.667 1.00 94.81 87 GLY A CA 1
ATOM 712 C C . GLY A 1 87 ? -16.309 1.639 8.725 1.00 94.81 87 GLY A C 1
ATOM 713 O O . GLY A 1 87 ? -15.537 1.038 7.991 1.00 94.81 87 GLY A O 1
ATOM 714 N N . VAL A 1 88 ? -17.629 1.434 8.694 1.00 92.44 88 VAL A N 1
ATOM 715 C CA . VAL A 1 88 ? -18.262 0.451 7.797 1.00 92.44 88 VAL A CA 1
ATOM 716 C C . VAL A 1 88 ? -18.061 0.818 6.329 1.00 92.44 88 VAL A C 1
ATOM 718 O O . VAL A 1 88 ? -17.708 -0.049 5.536 1.00 92.44 88 VAL A O 1
ATOM 721 N N . TRP A 1 89 ? -18.250 2.090 5.968 1.00 92.69 89 TRP A N 1
ATOM 722 C CA . TRP A 1 89 ? -18.056 2.544 4.588 1.00 92.69 89 TRP A CA 1
ATOM 723 C C . TRP A 1 89 ? -16.581 2.532 4.173 1.00 92.69 89 TRP A C 1
ATOM 725 O O . TRP A 1 89 ? -16.262 2.136 3.055 1.00 92.69 89 TRP A O 1
ATOM 735 N N . ALA A 1 90 ? -15.675 2.909 5.076 1.00 95.94 90 ALA A N 1
ATOM 736 C CA . ALA A 1 90 ? -14.241 2.918 4.807 1.00 95.94 90 ALA A CA 1
ATOM 737 C C . ALA A 1 90 ? -13.628 1.508 4.761 1.00 95.94 90 ALA A C 1
ATOM 739 O O . ALA A 1 90 ? -12.608 1.331 4.100 1.00 95.94 90 ALA A O 1
ATOM 740 N N . ALA A 1 91 ? -14.240 0.511 5.417 1.00 95.56 91 ALA A N 1
ATOM 741 C CA . ALA A 1 91 ? -13.668 -0.8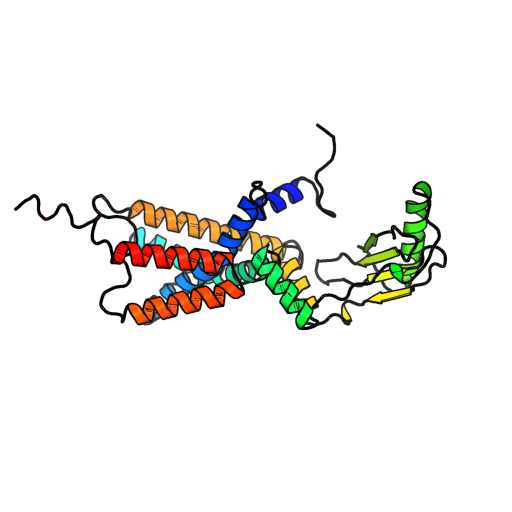27 5.591 1.00 95.56 91 ALA A CA 1
ATOM 742 C C . ALA A 1 91 ? -13.236 -1.476 4.270 1.00 95.56 91 ALA A C 1
ATOM 744 O O . ALA A 1 91 ? -12.121 -1.985 4.183 1.00 95.56 91 ALA A O 1
ATOM 745 N N . ILE A 1 92 ? -14.079 -1.403 3.231 1.00 94.50 92 ILE A N 1
ATOM 746 C CA . ILE A 1 92 ? -13.771 -1.964 1.905 1.00 94.50 92 ILE A CA 1
ATOM 747 C C . ILE A 1 92 ? -12.491 -1.330 1.347 1.00 94.50 92 ILE A C 1
ATOM 749 O O . ILE A 1 92 ? -11.566 -2.040 0.957 1.00 94.50 92 ILE A O 1
ATOM 753 N N . GLY A 1 93 ? -12.412 0.003 1.381 1.00 95.75 93 GLY A N 1
ATOM 754 C CA . GLY A 1 93 ? -11.241 0.748 0.926 1.00 95.75 93 GLY A CA 1
ATOM 755 C C . GLY A 1 93 ? -9.990 0.419 1.739 1.00 95.75 93 GLY A C 1
ATOM 756 O O . GLY A 1 93 ? -8.935 0.165 1.171 1.00 95.75 93 GLY A O 1
ATOM 757 N N . THR A 1 94 ? -10.099 0.347 3.067 1.00 96.69 94 THR A N 1
ATOM 758 C CA . THR A 1 94 ? -8.953 0.024 3.928 1.00 96.69 94 THR A CA 1
ATOM 759 C C . THR A 1 94 ? -8.477 -1.417 3.782 1.00 96.69 94 THR A C 1
ATOM 761 O O . THR A 1 94 ? -7.279 -1.654 3.885 1.00 96.69 94 THR A O 1
ATOM 764 N N . PHE A 1 95 ? -9.373 -2.376 3.519 1.00 96.56 95 PHE A N 1
ATOM 765 C CA . PHE A 1 95 ? -8.980 -3.759 3.238 1.00 96.56 95 PHE A CA 1
ATOM 766 C C . PHE A 1 95 ? -8.212 -3.846 1.932 1.00 96.56 95 PHE A C 1
ATOM 768 O O . PHE A 1 95 ? -7.142 -4.445 1.906 1.00 96.56 95 PHE A O 1
ATOM 775 N N . PHE A 1 96 ? -8.721 -3.196 0.884 1.00 95.75 96 PHE A N 1
ATOM 776 C CA . PHE A 1 96 ? -8.020 -3.113 -0.387 1.00 95.75 96 PHE A CA 1
ATOM 777 C C . PHE A 1 96 ? -6.631 -2.479 -0.213 1.00 95.75 96 PHE A C 1
ATOM 779 O O . PHE A 1 96 ? -5.633 -3.098 -0.569 1.00 95.75 96 PHE A O 1
ATOM 786 N N . LEU A 1 97 ? -6.549 -1.286 0.395 1.00 95.81 97 LEU A N 1
ATOM 787 C CA . LEU A 1 97 ? -5.282 -0.562 0.538 1.00 95.81 97 LEU A CA 1
ATOM 788 C C . LEU A 1 97 ? -4.278 -1.302 1.423 1.00 95.81 97 LEU A C 1
ATOM 790 O O . LEU A 1 97 ? -3.090 -1.314 1.114 1.00 95.81 97 LEU A O 1
ATOM 794 N N . SER A 1 98 ? -4.744 -1.935 2.500 1.00 95.75 98 SER A N 1
ATOM 795 C CA . SER A 1 98 ? -3.898 -2.763 3.358 1.00 95.75 98 SER A CA 1
ATOM 796 C C . SER A 1 98 ? -3.360 -3.972 2.590 1.00 95.75 98 SER A C 1
ATOM 798 O O . SER A 1 98 ? -2.155 -4.205 2.605 1.00 95.75 98 SER A O 1
ATOM 800 N N . ALA A 1 99 ? -4.216 -4.687 1.853 1.00 94.44 99 ALA A N 1
ATOM 801 C CA . ALA A 1 99 ? -3.807 -5.853 1.079 1.00 94.44 99 ALA A CA 1
ATOM 802 C C . ALA A 1 99 ? -2.773 -5.493 0.006 1.00 94.44 99 ALA A C 1
ATOM 804 O O . ALA A 1 99 ? -1.715 -6.112 -0.039 1.00 94.44 99 ALA A O 1
ATOM 805 N N . THR A 1 100 ? -3.033 -4.477 -0.822 1.00 94.56 100 THR A N 1
ATOM 806 C CA . THR A 1 100 ? -2.093 -4.093 -1.882 1.00 94.56 100 THR A CA 1
ATOM 807 C C . THR A 1 100 ? -0.809 -3.494 -1.311 1.00 94.56 100 THR A C 1
ATOM 809 O O . THR A 1 100 ? 0.266 -3.879 -1.753 1.00 94.56 100 THR A 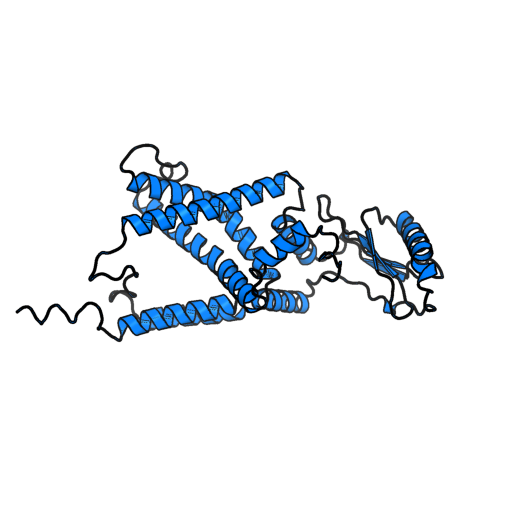O 1
ATOM 812 N N . GLY A 1 101 ? -0.882 -2.638 -0.284 1.00 94.19 101 GLY A N 1
ATOM 813 C CA . GLY A 1 101 ? 0.306 -2.039 0.338 1.00 94.19 101 GLY A CA 1
ATOM 814 C C . GLY A 1 101 ? 1.270 -3.071 0.937 1.00 94.19 101 GLY A C 1
ATOM 815 O O . GLY A 1 101 ? 2.485 -2.901 0.866 1.00 94.19 101 GLY A O 1
ATOM 816 N N . LEU A 1 102 ? 0.745 -4.182 1.468 1.00 95.62 102 LEU A N 1
ATOM 817 C CA . LEU A 1 102 ? 1.564 -5.284 1.985 1.00 95.62 102 LEU A CA 1
ATOM 818 C C . LEU A 1 102 ? 2.295 -6.065 0.883 1.00 95.62 102 LEU A C 1
ATOM 820 O O . LEU A 1 102 ? 3.325 -6.667 1.165 1.00 95.62 102 LEU A O 1
ATOM 824 N N . THR A 1 103 ? 1.822 -6.043 -0.368 1.00 93.00 103 THR A N 1
ATOM 825 C CA . THR A 1 103 ? 2.455 -6.813 -1.460 1.00 93.00 103 THR A CA 1
ATOM 826 C C . THR A 1 103 ? 3.830 -6.299 -1.885 1.00 93.00 103 THR A C 1
ATOM 828 O O . THR A 1 103 ? 4.581 -7.052 -2.498 1.00 93.00 103 THR A O 1
ATOM 831 N N . TRP A 1 104 ? 4.188 -5.059 -1.540 1.00 89.81 104 TRP A N 1
ATOM 832 C CA . TRP A 1 104 ? 5.502 -4.458 -1.825 1.00 89.81 104 TRP A CA 1
ATOM 833 C C . TRP A 1 104 ? 6.207 -3.928 -0.566 1.00 89.81 104 TRP A C 1
ATOM 835 O O . TRP A 1 104 ? 7.149 -3.129 -0.639 1.00 89.81 104 TRP A O 1
ATOM 845 N N . SER A 1 105 ? 5.760 -4.356 0.616 1.00 93.81 105 SER A N 1
ATOM 846 C CA . SER A 1 105 ? 6.447 -4.046 1.869 1.00 93.81 105 SER A CA 1
ATOM 847 C C . SER A 1 105 ? 7.756 -4.848 1.999 1.00 93.81 105 SER A C 1
ATOM 849 O O . SER A 1 105 ? 8.113 -5.630 1.119 1.00 93.81 105 SER A O 1
ATOM 851 N N . GLN A 1 106 ? 8.521 -4.639 3.072 1.00 93.69 106 GLN A N 1
ATOM 852 C CA . GLN A 1 106 ? 9.824 -5.284 3.245 1.00 93.69 106 GLN A CA 1
ATOM 853 C C . GLN A 1 106 ? 9.717 -6.795 3.385 1.00 93.69 106 GLN A C 1
ATOM 855 O O . GLN A 1 106 ? 10.324 -7.522 2.603 1.00 93.69 106 GLN A O 1
ATOM 860 N N . PHE A 1 107 ? 8.963 -7.254 4.381 1.00 96.12 107 PHE A N 1
ATOM 861 C CA . PHE A 1 107 ? 8.919 -8.670 4.722 1.00 96.12 107 PHE A CA 1
ATOM 862 C C . PHE A 1 107 ? 7.720 -9.347 4.065 1.00 96.12 107 PHE A C 1
ATOM 864 O O . PHE A 1 107 ? 7.899 -10.312 3.322 1.00 96.12 107 PHE A O 1
ATOM 871 N N . ALA A 1 108 ? 6.511 -8.805 4.253 1.00 95.81 108 ALA A N 1
ATOM 872 C CA . ALA A 1 108 ? 5.328 -9.333 3.572 1.00 95.81 108 ALA A CA 1
ATOM 873 C C . ALA A 1 108 ? 5.461 -9.271 2.040 1.00 95.81 108 ALA A C 1
ATOM 875 O O . ALA A 1 108 ? 5.171 -10.255 1.361 1.00 95.81 108 ALA A O 1
ATOM 876 N N . GLY A 1 109 ? 5.974 -8.165 1.490 1.00 93.88 109 GLY A N 1
ATOM 877 C CA . GLY A 1 109 ? 6.201 -8.045 0.048 1.00 93.88 109 GLY A CA 1
ATOM 878 C C . GLY A 1 109 ? 7.270 -9.001 -0.489 1.00 93.88 109 GLY A C 1
ATOM 879 O O . GLY A 1 109 ? 7.112 -9.551 -1.580 1.00 93.88 109 GLY A O 1
ATOM 880 N N . GLY A 1 110 ? 8.313 -9.283 0.300 1.00 94.75 110 GLY A N 1
ATOM 881 C CA . GLY A 1 110 ? 9.294 -10.327 -0.011 1.00 94.75 110 GLY A CA 1
ATOM 882 C C . GLY A 1 110 ? 8.649 -11.712 -0.121 1.00 94.75 110 GLY A C 1
ATOM 883 O O . GLY A 1 110 ? 8.841 -12.406 -1.119 1.00 94.75 110 GLY A O 1
ATOM 884 N N . ASN A 1 111 ? 7.797 -12.076 0.842 1.00 95.19 111 ASN A N 1
ATOM 885 C CA . ASN A 1 111 ? 7.051 -13.339 0.818 1.00 95.19 111 ASN A CA 1
ATOM 886 C C . ASN A 1 111 ? 6.085 -13.428 -0.372 1.00 95.19 111 ASN A C 1
ATOM 888 O O . ASN A 1 111 ? 6.000 -14.466 -1.027 1.00 95.19 111 ASN A O 1
ATOM 892 N N . VAL A 1 112 ? 5.376 -12.337 -0.686 1.00 92.81 112 VAL A N 1
ATOM 893 C CA . VAL A 1 112 ? 4.502 -12.264 -1.867 1.00 92.81 112 VAL A CA 1
ATOM 894 C C . VAL A 1 112 ? 5.310 -12.444 -3.150 1.00 92.81 112 VAL A C 1
ATOM 896 O O . VAL A 1 112 ? 4.875 -13.164 -4.046 1.00 92.81 112 VAL A O 1
ATOM 899 N N . SER A 1 113 ? 6.493 -11.839 -3.239 1.00 91.12 113 SER A N 1
ATOM 900 C CA . SER A 1 113 ? 7.375 -11.972 -4.402 1.00 91.12 113 SER A CA 1
ATOM 901 C C . SER A 1 113 ? 7.860 -13.414 -4.579 1.00 91.12 113 SER A C 1
ATOM 903 O O . SER A 1 113 ? 7.749 -13.959 -5.676 1.00 91.12 113 SER A O 1
ATOM 905 N N . ALA A 1 114 ? 8.291 -14.066 -3.495 1.00 92.75 114 ALA A N 1
ATOM 906 C CA . ALA A 1 114 ? 8.698 -15.471 -3.509 1.00 92.75 114 ALA A CA 1
ATOM 907 C C . ALA A 1 114 ? 7.547 -16.409 -3.918 1.00 92.75 114 ALA A C 1
ATOM 909 O O . ALA A 1 114 ? 7.733 -17.302 -4.744 1.00 92.75 114 ALA A O 1
ATOM 910 N N . LEU A 1 115 ? 6.336 -16.173 -3.400 1.00 91.62 115 LEU A N 1
ATOM 911 C CA . LEU A 1 115 ? 5.145 -16.939 -3.775 1.00 91.62 115 LEU A CA 1
ATOM 912 C C . LEU A 1 115 ? 4.779 -16.744 -5.251 1.00 91.62 115 LEU A C 1
ATOM 914 O O . LEU A 1 115 ? 4.434 -17.694 -5.947 1.00 91.62 115 LEU A O 1
ATOM 918 N N . ARG A 1 116 ? 4.857 -15.508 -5.754 1.00 90.19 116 ARG A N 1
ATOM 919 C CA . ARG A 1 116 ? 4.600 -15.232 -7.172 1.00 90.19 116 ARG A CA 1
ATOM 920 C C . ARG A 1 116 ? 5.616 -15.928 -8.068 1.00 90.19 116 ARG A C 1
ATOM 922 O O . ARG A 1 116 ? 5.235 -16.407 -9.129 1.00 90.19 116 ARG A O 1
ATOM 929 N N . GLN A 1 117 ? 6.876 -16.001 -7.649 1.00 90.25 117 GLN A N 1
ATOM 930 C CA . GLN A 1 117 ? 7.915 -16.701 -8.395 1.00 90.25 117 GLN A CA 1
ATOM 931 C C . GLN A 1 117 ? 7.664 -18.215 -8.433 1.00 90.25 117 GLN A C 1
ATOM 933 O O . GLN A 1 117 ? 7.718 -18.805 -9.510 1.00 90.25 117 GLN A O 1
ATOM 938 N N . SER A 1 118 ? 7.322 -18.837 -7.299 1.00 91.81 118 SER A N 1
ATOM 939 C CA . SER A 1 118 ? 7.081 -20.288 -7.234 1.00 91.81 118 SER A CA 1
ATOM 940 C C . SER A 1 118 ? 5.843 -20.744 -8.012 1.00 91.81 118 SER A C 1
ATOM 942 O O . SER A 1 118 ? 5.793 -21.883 -8.466 1.00 91.81 118 SER A O 1
ATOM 944 N N . LEU A 1 119 ? 4.864 -19.854 -8.194 1.00 90.38 119 LEU A N 1
ATOM 945 C CA . LEU A 1 119 ? 3.636 -20.110 -8.954 1.00 90.38 119 LEU A CA 1
ATOM 946 C C . LEU A 1 119 ? 3.696 -19.621 -10.412 1.00 90.38 119 LEU A C 1
ATOM 948 O O . LEU A 1 119 ? 2.678 -19.660 -11.103 1.00 90.38 119 LEU A O 1
ATOM 952 N N . SER A 1 120 ? 4.848 -19.125 -10.879 1.00 86.00 120 SER A N 1
ATOM 953 C CA . SER A 1 120 ? 5.006 -18.529 -12.219 1.00 86.00 120 SER A CA 1
ATOM 954 C C . SER A 1 120 ? 4.013 -17.382 -12.497 1.00 86.00 120 SER A C 1
ATOM 956 O O . SER A 1 120 ? 3.504 -17.210 -13.602 1.00 86.00 120 SER A O 1
ATOM 958 N N . TRP A 1 121 ? 3.722 -16.578 -11.471 1.00 87.12 121 TRP A N 1
ATOM 959 C CA . TRP A 1 121 ? 2.855 -15.388 -11.506 1.00 87.12 121 TRP A CA 1
ATOM 960 C C . TRP A 1 121 ? 3.641 -14.068 -11.581 1.00 87.12 121 TRP A C 1
ATOM 962 O O . TRP A 1 121 ? 3.089 -12.975 -11.370 1.00 87.12 121 TRP A O 1
ATOM 972 N N . SER A 1 122 ? 4.950 -14.141 -11.808 1.00 81.75 122 SER A N 1
ATOM 973 C CA . SER A 1 122 ? 5.782 -12.972 -12.077 1.00 81.75 122 SER A CA 1
ATOM 974 C C . SER A 1 122 ? 5.378 -12.312 -13.397 1.00 81.75 122 SER A C 1
ATOM 976 O O . SER A 1 122 ? 4.897 -12.964 -14.322 1.00 81.75 122 SER A O 1
ATOM 978 N N . THR A 1 123 ? 5.558 -10.996 -13.475 1.00 79.12 123 THR A N 1
ATOM 979 C CA . THR A 1 123 ? 5.469 -10.273 -14.747 1.00 79.12 123 THR A CA 1
ATOM 980 C C . THR A 1 123 ? 6.606 -10.753 -15.652 1.00 79.12 123 THR A C 1
ATOM 982 O O . THR A 1 123 ? 7.740 -10.825 -15.166 1.00 79.12 123 THR A O 1
ATOM 985 N N . PRO A 1 124 ? 6.343 -11.112 -16.921 1.00 78.56 124 PRO A N 1
ATOM 986 C CA . PRO A 1 124 ? 7.412 -11.487 -17.835 1.00 78.56 124 PRO A CA 1
ATOM 987 C C . PRO A 1 124 ? 8.362 -10.297 -18.007 1.00 78.56 124 PRO A C 1
ATOM 989 O O . PRO A 1 124 ? 7.906 -9.158 -18.104 1.00 78.56 124 PRO A O 1
ATOM 992 N N . TYR A 1 125 ? 9.667 -10.554 -18.021 1.00 74.12 125 TYR A N 1
ATOM 993 C CA . TYR A 1 125 ? 10.686 -9.542 -18.281 1.00 74.12 125 TYR A CA 1
ATOM 994 C C . TYR A 1 125 ? 11.554 -9.993 -19.456 1.00 74.12 125 TYR A C 1
ATOM 996 O O . TYR A 1 125 ? 11.738 -11.191 -19.671 1.00 74.12 125 TYR A O 1
ATOM 1004 N N . LEU A 1 126 ? 12.060 -9.030 -20.225 1.00 77.94 126 LEU A N 1
ATOM 1005 C CA . LEU A 1 126 ? 13.010 -9.272 -21.307 1.00 77.94 126 LEU A CA 1
ATOM 1006 C C . LEU A 1 126 ? 14.422 -8.978 -20.800 1.00 77.94 126 LEU A C 1
ATOM 1008 O O . LEU A 1 126 ? 14.647 -7.939 -20.181 1.00 77.94 126 LEU A O 1
ATOM 1012 N N . SER A 1 127 ? 15.361 -9.883 -21.069 1.00 69.19 127 SER A N 1
ATOM 1013 C CA . SER A 1 127 ? 16.790 -9.651 -20.834 1.00 69.19 127 SER A CA 1
ATOM 1014 C C . SER A 1 127 ? 17.417 -8.945 -22.038 1.00 69.19 127 SER A C 1
ATOM 1016 O O . SER A 1 127 ? 17.134 -9.304 -23.181 1.00 69.19 127 SER A O 1
ATOM 1018 N N . SER A 1 128 ? 18.307 -7.982 -21.792 1.00 64.31 128 SER A N 1
ATOM 1019 C CA . SER A 1 128 ? 19.080 -7.272 -22.828 1.00 64.31 128 SER A CA 1
ATOM 1020 C C . SER A 1 128 ? 20.215 -8.109 -23.437 1.00 64.31 128 SER A C 1
ATOM 1022 O O . SER A 1 128 ? 20.770 -7.726 -24.465 1.00 64.31 128 SER A O 1
ATOM 1024 N N . GLU A 1 129 ? 20.526 -9.268 -22.847 1.00 63.94 129 GLU A N 1
ATOM 1025 C CA . GLU A 1 129 ? 21.587 -10.199 -23.277 1.00 63.94 129 GLU A CA 1
ATOM 1026 C C . GLU A 1 129 ? 21.321 -10.874 -24.634 1.00 63.94 129 GLU A C 1
ATOM 1028 O O . GLU A 1 129 ? 22.193 -11.551 -25.170 1.00 63.94 129 GLU A O 1
ATOM 1033 N N . ALA A 1 130 ? 20.126 -10.705 -25.210 1.00 54.47 130 ALA A N 1
ATOM 1034 C CA . ALA A 1 130 ? 19.733 -11.363 -26.457 1.00 54.47 130 ALA A CA 1
ATOM 1035 C C . ALA A 1 130 ? 20.503 -10.876 -27.705 1.00 54.47 130 ALA A C 1
ATOM 1037 O O . ALA A 1 130 ? 20.368 -11.480 -28.768 1.00 54.47 130 ALA A O 1
ATOM 1038 N N . ALA A 1 131 ? 21.308 -9.816 -27.595 1.00 57.38 131 ALA A N 1
ATOM 1039 C CA . ALA A 1 131 ? 22.154 -9.316 -28.674 1.00 57.38 131 ALA A CA 1
ATOM 1040 C C . ALA A 1 131 ? 23.526 -8.900 -28.129 1.00 57.38 131 ALA A C 1
ATOM 1042 O O . ALA A 1 131 ? 23.615 -8.392 -27.016 1.00 57.38 131 ALA A O 1
ATOM 1043 N N . THR A 1 132 ? 24.581 -9.094 -28.922 1.00 58.69 132 THR A N 1
ATOM 1044 C CA . THR A 1 132 ? 25.903 -8.500 -28.683 1.00 58.69 132 THR A CA 1
ATOM 1045 C C . THR A 1 132 ? 26.083 -7.358 -29.672 1.00 58.69 132 THR A C 1
ATOM 1047 O O . THR A 1 132 ? 26.141 -7.582 -30.879 1.00 58.69 132 THR A O 1
ATOM 1050 N N . THR A 1 133 ? 26.151 -6.137 -29.167 1.00 61.34 133 THR A N 1
ATOM 1051 C CA . THR A 1 133 ? 26.304 -4.898 -29.920 1.00 61.34 133 THR A CA 1
ATOM 1052 C C . THR A 1 133 ? 27.524 -4.134 -29.428 1.00 61.34 133 THR A C 1
ATOM 1054 O O . THR A 1 133 ? 28.008 -4.317 -28.311 1.00 61.34 133 THR A O 1
ATOM 1057 N N . THR A 1 134 ? 28.077 -3.290 -30.291 1.00 65.62 134 THR A N 1
ATOM 1058 C CA . THR A 1 134 ? 29.202 -2.430 -29.921 1.00 65.62 134 THR A CA 1
ATOM 1059 C C . THR A 1 134 ? 28.728 -1.381 -28.907 1.00 65.62 134 THR A C 1
ATOM 1061 O O . THR A 1 134 ? 27.630 -0.845 -29.073 1.00 65.62 134 THR A O 1
ATOM 1064 N N . PRO A 1 135 ? 29.527 -1.047 -27.876 1.00 68.38 135 PRO A N 1
ATOM 1065 C CA . PRO A 1 135 ? 29.208 0.048 -26.968 1.00 68.38 135 PRO A CA 1
ATOM 1066 C C . PRO A 1 135 ? 28.971 1.351 -27.740 1.00 68.38 135 PRO A C 1
ATOM 1068 O O . PRO A 1 135 ? 29.810 1.764 -28.540 1.00 68.38 135 PRO A O 1
ATOM 1071 N N . ILE A 1 136 ? 27.828 1.988 -27.494 1.00 72.12 136 ILE A N 1
ATOM 1072 C CA . ILE A 1 136 ? 27.446 3.253 -28.130 1.00 72.12 136 ILE A CA 1
ATOM 1073 C C . ILE A 1 136 ? 28.095 4.397 -27.356 1.00 72.12 136 ILE A C 1
ATOM 1075 O O . ILE A 1 136 ? 28.066 4.413 -26.122 1.00 72.12 136 ILE A O 1
ATOM 1079 N N . ALA A 1 137 ? 28.683 5.362 -28.064 1.00 74.69 137 ALA A N 1
ATOM 1080 C CA . ALA A 1 137 ? 29.254 6.539 -27.424 1.00 74.69 137 ALA A CA 1
ATOM 1081 C C . ALA A 1 137 ? 28.154 7.349 -26.717 1.00 74.69 137 ALA A C 1
ATOM 1083 O O . ALA A 1 137 ? 27.061 7.522 -27.251 1.00 74.69 137 ALA A O 1
ATOM 1084 N N . GLU A 1 138 ? 28.438 7.905 -25.535 1.00 75.31 138 GLU A N 1
ATOM 1085 C CA . GLU A 1 138 ? 27.446 8.652 -24.739 1.00 75.31 138 GLU A CA 1
ATOM 1086 C C . GLU A 1 138 ? 26.794 9.805 -25.531 1.00 75.31 138 GLU A C 1
ATOM 1088 O O . GLU A 1 138 ? 25.603 10.079 -25.398 1.00 75.31 138 GLU A O 1
ATOM 1093 N N . THR A 1 139 ? 27.550 10.429 -26.436 1.00 80.25 139 THR A N 1
ATOM 1094 C CA . THR A 1 139 ? 27.072 11.488 -27.337 1.00 80.25 139 THR A CA 1
ATOM 1095 C C . THR A 1 139 ? 26.061 11.012 -28.383 1.00 80.25 139 THR A C 1
ATOM 1097 O O . THR A 1 139 ? 25.288 11.819 -28.891 1.00 80.25 139 THR A O 1
ATOM 1100 N N . GLU A 1 140 ? 26.055 9.722 -28.713 1.00 83.44 140 GLU A N 1
ATOM 1101 C CA . GLU A 1 140 ? 25.183 9.105 -29.722 1.00 83.44 140 GLU A CA 1
ATOM 1102 C C . GLU A 1 140 ? 23.917 8.490 -29.108 1.00 83.44 140 GLU A C 1
ATOM 1104 O O . GLU A 1 140 ? 22.979 8.144 -29.832 1.00 83.44 140 GLU A O 1
ATOM 1109 N N . VAL A 1 141 ? 23.847 8.403 -27.774 1.00 85.31 141 VAL A N 1
ATOM 1110 C CA . VAL A 1 141 ? 22.699 7.854 -27.036 1.00 85.31 141 VAL A CA 1
ATOM 1111 C C . VAL A 1 141 ? 21.378 8.526 -27.428 1.00 85.31 141 VAL A C 1
ATOM 1113 O O . VAL A 1 141 ? 20.429 7.790 -27.688 1.00 85.31 141 VAL A O 1
ATOM 1116 N N . PRO A 1 142 ? 21.259 9.868 -27.541 1.00 87.69 142 PRO A N 1
ATOM 1117 C CA . PRO A 1 142 ? 19.987 10.491 -27.911 1.00 87.69 142 PRO A CA 1
ATOM 1118 C C . PRO A 1 142 ? 19.518 10.125 -29.325 1.00 87.69 142 PRO A C 1
ATOM 1120 O O . PRO A 1 142 ? 18.335 9.867 -29.531 1.00 87.69 142 PRO A O 1
ATOM 1123 N N . ALA A 1 143 ? 20.439 10.080 -30.292 1.00 88.81 143 ALA A N 1
ATOM 1124 C CA . ALA A 1 143 ? 20.117 9.724 -31.672 1.00 88.81 143 ALA A CA 1
ATOM 1125 C C . ALA A 1 143 ? 19.722 8.245 -31.784 1.00 88.81 143 ALA A C 1
ATOM 1127 O O . ALA A 1 143 ? 18.730 7.917 -32.428 1.00 88.81 143 ALA A O 1
ATOM 1128 N N . THR A 1 144 ? 20.441 7.370 -31.079 1.00 89.75 144 THR A N 1
ATOM 1129 C CA . THR A 1 144 ? 20.145 5.932 -31.046 1.00 89.75 144 THR A CA 1
ATOM 1130 C C . THR A 1 144 ? 18.839 5.633 -30.307 1.00 89.75 144 THR A C 1
ATOM 1132 O O . THR A 1 144 ? 18.068 4.772 -30.715 1.00 89.75 144 THR A O 1
ATOM 1135 N N . ALA A 1 145 ? 18.528 6.377 -29.240 1.00 91.00 145 ALA A N 1
ATOM 1136 C CA . ALA A 1 145 ? 17.238 6.277 -28.561 1.00 91.00 145 ALA A CA 1
ATOM 1137 C C . ALA A 1 145 ? 16.079 6.600 -29.512 1.00 91.00 145 ALA A C 1
ATOM 1139 O O . ALA A 1 145 ? 15.045 5.935 -29.476 1.00 91.00 145 ALA A O 1
ATOM 1140 N N . GLN A 1 146 ? 16.262 7.614 -30.362 1.00 92.44 146 GLN A N 1
ATOM 1141 C CA . GLN A 1 146 ? 15.263 8.017 -31.340 1.00 92.44 146 GLN A CA 1
ATOM 1142 C C . GLN A 1 146 ? 15.058 6.944 -32.418 1.00 92.44 146 GLN A C 1
ATOM 1144 O O . GLN A 1 146 ? 13.909 6.605 -32.692 1.00 92.44 146 GLN A O 1
ATOM 1149 N N . SER A 1 147 ? 16.128 6.366 -32.977 1.00 92.06 147 SER A N 1
ATOM 1150 C CA . SER A 1 147 ? 16.002 5.291 -33.974 1.00 92.06 147 SER A CA 1
ATOM 1151 C C . SER A 1 147 ? 15.349 4.037 -33.385 1.00 92.06 147 SER A C 1
ATOM 1153 O O . SER A 1 147 ? 14.398 3.502 -33.952 1.00 92.06 147 SER A O 1
ATOM 1155 N N . VAL A 1 148 ? 15.760 3.628 -32.180 1.00 92.75 148 VAL A N 1
ATOM 1156 C CA . VAL A 1 148 ? 15.146 2.513 -31.440 1.00 92.75 148 VAL A CA 1
ATOM 1157 C C . VAL A 1 148 ? 13.652 2.760 -31.186 1.00 92.75 148 VAL A C 1
ATOM 1159 O O . VAL A 1 148 ? 12.834 1.850 -31.326 1.00 92.75 148 VAL A O 1
ATOM 1162 N N . LEU A 1 149 ? 13.265 3.990 -30.835 1.00 93.31 149 LEU A N 1
ATOM 1163 C CA . LEU A 1 149 ? 11.859 4.355 -30.656 1.00 93.31 149 LEU A CA 1
ATOM 1164 C C . LEU A 1 149 ? 11.071 4.292 -31.970 1.00 93.31 149 LEU A C 1
ATOM 1166 O O . LEU A 1 149 ? 9.930 3.828 -31.986 1.00 93.31 149 LEU A O 1
ATOM 1170 N N . GLU A 1 150 ? 11.661 4.764 -33.066 1.00 93.75 150 GLU A N 1
ATOM 1171 C CA . GLU A 1 150 ? 11.053 4.726 -34.397 1.00 93.75 150 GLU A CA 1
ATOM 1172 C C . GLU A 1 150 ? 10.850 3.291 -34.889 1.00 93.75 150 GLU A C 1
ATOM 1174 O O . GLU A 1 150 ? 9.779 2.996 -35.421 1.00 93.75 150 GLU A O 1
ATOM 1179 N N . ALA A 1 151 ? 11.791 2.388 -34.603 1.00 93.38 151 ALA A N 1
ATOM 1180 C CA . ALA A 1 151 ? 11.664 0.957 -34.872 1.00 93.38 151 ALA A CA 1
ATOM 1181 C C . ALA A 1 151 ? 10.549 0.284 -34.043 1.00 93.38 151 ALA A C 1
ATOM 1183 O O . ALA A 1 151 ? 9.858 -0.607 -34.533 1.00 93.38 151 ALA A O 1
ATOM 1184 N N . ALA A 1 152 ? 10.308 0.734 -32.804 1.00 93.69 152 ALA A N 1
ATOM 1185 C CA . ALA A 1 152 ? 9.276 0.169 -31.924 1.00 93.69 152 ALA A CA 1
ATOM 1186 C C . ALA A 1 152 ? 7.833 0.549 -32.319 1.00 93.69 152 ALA A C 1
ATOM 1188 O O . ALA A 1 152 ? 6.879 -0.194 -32.063 1.00 93.69 152 ALA A O 1
ATOM 1189 N N . ARG A 1 153 ? 7.644 1.737 -32.905 1.00 93.31 153 ARG A N 1
ATOM 1190 C CA . ARG A 1 153 ? 6.322 2.297 -33.240 1.00 93.31 153 ARG A CA 1
ATOM 1191 C C . ARG A 1 153 ? 5.483 1.448 -34.206 1.00 93.31 153 ARG A C 1
ATOM 1193 O O . ARG A 1 153 ? 4.306 1.241 -33.890 1.00 93.31 153 ARG A O 1
ATOM 1200 N N . PRO A 1 154 ? 6.005 0.957 -35.349 1.00 93.50 154 PRO A N 1
ATOM 1201 C CA . PRO A 1 154 ? 5.223 0.129 -36.271 1.00 93.50 154 PRO A CA 1
ATOM 1202 C C . PRO A 1 154 ? 4.761 -1.196 -35.647 1.00 93.50 154 PRO A C 1
ATOM 1204 O O . PRO A 1 154 ? 3.705 -1.701 -36.018 1.00 93.50 154 PRO A O 1
ATOM 1207 N N . GLU A 1 155 ? 5.462 -1.695 -34.625 1.00 91.94 155 GLU A N 1
ATOM 1208 C CA . GLU A 1 155 ? 5.097 -2.900 -33.863 1.00 91.94 155 GLU A CA 1
ATOM 1209 C C . GLU A 1 155 ? 4.016 -2.643 -32.784 1.00 91.94 155 GLU A C 1
ATOM 1211 O O . GLU A 1 155 ? 3.614 -3.523 -32.008 1.00 91.94 155 GLU A O 1
ATOM 1216 N N . GLY A 1 156 ? 3.498 -1.413 -32.727 1.00 88.88 156 GLY A N 1
ATOM 1217 C CA . GLY A 1 156 ? 2.376 -1.024 -31.878 1.00 88.88 156 GLY A CA 1
ATOM 1218 C C . GLY A 1 156 ? 2.761 -0.532 -30.482 1.00 88.88 156 GLY A C 1
ATOM 1219 O O . GLY A 1 156 ? 1.864 -0.353 -29.652 1.00 88.88 156 GLY A O 1
ATOM 1220 N N . LEU A 1 157 ? 4.047 -0.275 -30.202 1.00 91.44 157 LEU A N 1
ATOM 1221 C CA . LEU A 1 157 ? 4.435 0.464 -28.998 1.00 91.44 157 LEU A CA 1
ATOM 1222 C C . LEU A 1 157 ? 4.1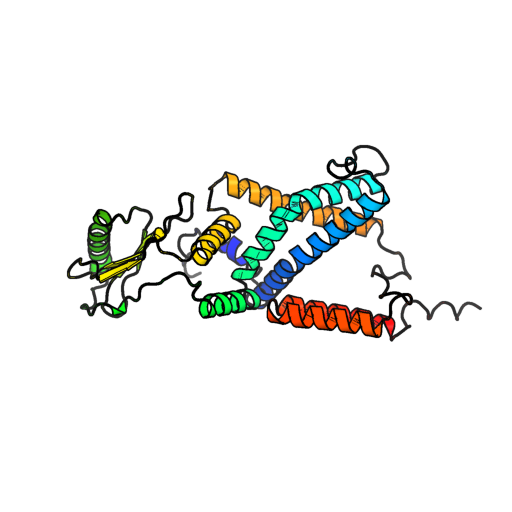36 1.955 -29.184 1.00 91.44 157 LEU A C 1
ATOM 1224 O O . LEU A 1 157 ? 4.865 2.700 -29.832 1.00 91.44 157 LEU A O 1
ATOM 1228 N N . THR A 1 158 ? 3.030 2.393 -28.589 1.00 88.19 158 THR A N 1
ATOM 1229 C CA . THR A 1 158 ? 2.648 3.810 -28.521 1.00 88.19 158 THR A CA 1
ATOM 1230 C C . THR A 1 158 ? 3.102 4.447 -27.213 1.00 88.19 158 THR A C 1
ATOM 1232 O O . THR A 1 158 ? 3.070 3.773 -26.180 1.00 88.19 158 THR A O 1
ATOM 1235 N N . ASP A 1 159 ? 3.362 5.753 -27.241 1.00 84.31 159 ASP A N 1
ATOM 1236 C CA . ASP A 1 159 ? 3.681 6.573 -26.070 1.00 84.31 159 ASP A CA 1
ATOM 1237 C C . ASP A 1 159 ? 2.602 6.507 -24.955 1.00 84.31 159 ASP A C 1
ATOM 1239 O O . ASP A 1 159 ? 1.419 6.265 -25.246 1.00 84.31 159 ASP A O 1
ATOM 1243 N N . PRO A 1 160 ? 2.976 6.756 -23.681 1.00 91.19 160 PRO A N 1
ATOM 1244 C CA . PRO A 1 160 ? 4.342 6.976 -23.189 1.00 91.19 160 PRO A CA 1
ATOM 1245 C C . PRO A 1 160 ? 5.150 5.673 -23.056 1.00 91.19 160 PRO A C 1
ATOM 1247 O O . PRO A 1 160 ? 4.636 4.648 -22.593 1.00 91.19 160 PRO A O 1
ATOM 1250 N N . VAL A 1 161 ? 6.436 5.743 -23.411 1.00 92.00 161 VAL A N 1
ATOM 1251 C CA . VAL A 1 161 ? 7.407 4.651 -23.257 1.00 92.00 161 VAL A CA 1
ATOM 1252 C C . VAL A 1 161 ? 8.658 5.115 -22.515 1.00 92.00 161 VAL A C 1
ATOM 1254 O O . VAL A 1 161 ? 9.068 6.268 -22.632 1.00 92.00 161 VAL A O 1
ATOM 1257 N N . ALA A 1 162 ? 9.280 4.197 -21.781 1.00 91.06 162 ALA A N 1
ATOM 1258 C CA . ALA A 1 162 ? 10.624 4.346 -21.247 1.00 91.06 162 ALA A CA 1
ATOM 1259 C C . ALA A 1 162 ? 11.595 3.505 -22.079 1.00 91.06 162 ALA A C 1
ATOM 1261 O O . ALA A 1 162 ? 11.327 2.335 -22.366 1.00 91.06 162 ALA A O 1
ATOM 1262 N N . ILE A 1 163 ? 12.725 4.107 -22.442 1.00 91.12 163 ILE A N 1
ATOM 1263 C CA . ILE A 1 163 ? 13.809 3.458 -23.180 1.00 91.12 163 ILE A CA 1
ATOM 1264 C C . ILE A 1 163 ? 14.959 3.248 -22.203 1.00 91.12 163 ILE A C 1
ATOM 1266 O O . ILE A 1 163 ? 15.446 4.202 -21.600 1.00 91.12 163 ILE A O 1
ATOM 1270 N N . THR A 1 164 ? 15.371 1.997 -22.025 1.00 89.38 164 THR A N 1
ATOM 1271 C CA . THR A 1 164 ? 16.502 1.620 -21.175 1.00 89.38 164 THR A CA 1
ATOM 1272 C C . THR A 1 164 ? 17.628 1.101 -22.068 1.00 89.38 164 THR A C 1
ATOM 1274 O O . THR A 1 164 ? 17.486 0.014 -22.639 1.00 89.38 164 THR A O 1
ATOM 1277 N N . PRO A 1 165 ? 18.726 1.863 -22.224 1.00 86.94 165 PRO A N 1
ATOM 1278 C CA . PRO A 1 165 ? 19.905 1.411 -22.953 1.00 86.94 165 PRO A CA 1
ATOM 1279 C C . PRO A 1 165 ? 20.521 0.162 -22.322 1.00 86.94 165 PRO A C 1
ATOM 1281 O O . PRO A 1 165 ? 20.468 -0.014 -21.103 1.00 86.94 165 PRO A O 1
ATOM 1284 N N . SER A 1 166 ? 21.151 -0.680 -23.141 1.00 82.62 166 SER A N 1
ATOM 1285 C CA . SER A 1 166 ? 21.975 -1.779 -22.626 1.00 82.62 166 SER A CA 1
ATOM 1286 C C . SER A 1 166 ? 23.337 -1.256 -22.165 1.00 82.62 166 SER A C 1
ATOM 1288 O O . SER A 1 166 ? 23.975 -0.486 -22.884 1.00 82.62 166 SER A O 1
ATOM 1290 N N . THR A 1 167 ? 23.799 -1.685 -20.989 1.00 70.56 167 THR A N 1
ATOM 1291 C CA . THR A 1 167 ? 25.119 -1.318 -20.445 1.00 70.56 167 THR A CA 1
ATOM 1292 C C . THR A 1 167 ? 26.261 -2.132 -21.043 1.00 70.56 167 THR A C 1
ATOM 1294 O O . THR A 1 167 ? 27.390 -1.650 -21.089 1.00 70.56 167 THR A O 1
ATOM 1297 N N . ASP A 1 168 ? 25.966 -3.334 -21.543 1.00 71.12 168 ASP A N 1
ATOM 1298 C CA . ASP A 1 168 ? 26.982 -4.341 -21.879 1.00 71.12 168 ASP A CA 1
ATOM 1299 C C . ASP A 1 168 ? 27.070 -4.585 -23.394 1.00 71.12 168 ASP A C 1
ATOM 1301 O O . ASP A 1 168 ? 27.608 -5.594 -23.841 1.00 71.12 168 ASP A O 1
ATOM 1305 N N . GLY A 1 169 ? 26.518 -3.661 -24.190 1.00 70.50 169 GLY A N 1
ATOM 1306 C CA . GLY A 1 169 ? 26.434 -3.816 -25.638 1.00 70.50 169 GLY A CA 1
ATOM 1307 C C . GLY A 1 169 ? 25.421 -4.894 -26.007 1.00 70.50 169 GLY A C 1
ATOM 1308 O O . GLY A 1 169 ? 25.781 -5.956 -26.492 1.00 70.50 169 GLY A O 1
ATOM 1309 N N . GLY A 1 170 ? 24.139 -4.638 -25.751 1.00 83.38 170 GLY A N 1
ATOM 1310 C CA . GLY A 1 170 ? 23.058 -5.529 -26.171 1.00 83.38 170 GLY A CA 1
ATOM 1311 C C . GLY A 1 170 ? 21.805 -4.783 -26.596 1.00 83.38 170 GLY A C 1
ATOM 1312 O O . GLY A 1 170 ? 21.856 -3.584 -26.883 1.00 83.38 170 GLY A O 1
ATOM 1313 N N . ALA A 1 171 ? 20.678 -5.489 -26.648 1.00 88.81 171 ALA A N 1
ATOM 1314 C CA . ALA A 1 171 ? 19.419 -4.904 -27.090 1.00 88.81 171 ALA A CA 1
ATOM 1315 C C . ALA A 1 171 ? 18.910 -3.855 -26.091 1.00 88.81 171 ALA A C 1
ATOM 1317 O O . ALA A 1 171 ? 18.950 -4.055 -24.875 1.00 88.81 171 ALA A O 1
ATOM 1318 N N . TRP A 1 172 ? 18.416 -2.735 -26.611 1.00 91.06 172 TRP A N 1
ATOM 1319 C CA . TRP A 1 172 ? 17.776 -1.680 -25.837 1.00 91.06 172 TRP A CA 1
ATOM 1320 C C . TRP A 1 172 ? 16.333 -2.068 -25.534 1.00 91.06 172 TRP A C 1
ATOM 1322 O O . TRP A 1 172 ? 15.618 -2.573 -26.399 1.00 91.06 172 TRP A O 1
ATOM 1332 N N . LEU A 1 173 ? 15.891 -1.827 -24.302 1.00 91.44 173 LEU A N 1
ATOM 1333 C CA . LEU A 1 173 ? 14.535 -2.152 -23.878 1.00 91.44 173 LEU A CA 1
ATOM 1334 C C . LEU A 1 173 ? 13.629 -0.932 -24.044 1.00 91.44 173 LEU A C 1
ATOM 1336 O O . LEU A 1 173 ? 13.839 0.090 -23.395 1.00 91.44 173 LEU A O 1
ATOM 1340 N N . VAL A 1 174 ? 12.577 -1.063 -24.845 1.00 93.06 174 VAL A N 1
ATOM 1341 C CA . VAL A 1 174 ? 11.494 -0.081 -24.956 1.00 93.06 174 VAL A CA 1
ATOM 1342 C C . VAL A 1 174 ? 10.273 -0.649 -24.246 1.00 93.06 174 VAL A C 1
ATOM 1344 O O . VAL A 1 174 ? 9.788 -1.716 -24.608 1.00 93.06 174 VAL A O 1
ATOM 1347 N N . SER A 1 175 ? 9.783 0.025 -23.206 1.00 92.81 175 SER A N 1
ATOM 1348 C CA . SER A 1 175 ? 8.650 -0.450 -22.399 1.00 92.81 175 SER A CA 1
ATOM 1349 C C . SER A 1 175 ? 7.582 0.617 -22.249 1.00 92.81 175 SER A C 1
ATOM 1351 O O . SER A 1 175 ? 7.884 1.758 -21.909 1.00 92.81 175 SER A O 1
ATOM 1353 N N . GLN A 1 176 ? 6.319 0.251 -22.444 1.00 93.00 176 GLN A N 1
ATOM 1354 C CA . GLN A 1 176 ? 5.201 1.137 -22.145 1.00 93.00 176 GLN A CA 1
ATOM 1355 C C . GLN A 1 176 ? 5.062 1.332 -20.639 1.00 93.00 176 GLN A C 1
ATOM 1357 O O . GLN A 1 176 ? 5.008 0.378 -19.866 1.00 93.00 176 GLN A O 1
ATOM 1362 N N . VAL A 1 177 ? 4.955 2.595 -20.233 1.00 90.00 177 VAL A N 1
ATOM 1363 C CA . VAL A 1 177 ? 4.868 3.000 -18.821 1.00 90.00 177 VAL A CA 1
ATOM 1364 C C . VAL A 1 177 ? 3.491 3.560 -18.466 1.00 90.00 177 VAL A C 1
ATOM 1366 O O . VAL A 1 177 ? 3.296 4.148 -17.403 1.00 90.00 177 VAL A O 1
ATOM 1369 N N . GLN A 1 178 ? 2.494 3.375 -19.337 1.00 91.50 178 GLN A N 1
ATOM 1370 C CA . GLN A 1 178 ? 1.146 3.878 -19.094 1.00 91.50 178 GLN A CA 1
ATOM 1371 C C . GLN A 1 178 ? 0.425 3.044 -18.033 1.00 91.50 178 GLN A C 1
ATOM 1373 O O . GLN A 1 178 ? -0.058 1.936 -18.275 1.00 91.50 178 GLN A O 1
ATOM 1378 N N . ARG A 1 179 ? 0.289 3.651 -16.856 1.00 91.75 179 ARG A N 1
ATOM 1379 C CA . ARG A 1 179 ? -0.366 3.066 -15.678 1.00 91.75 179 ARG A CA 1
ATOM 1380 C C . ARG A 1 179 ? -1.790 3.571 -15.442 1.00 91.75 179 ARG A C 1
ATOM 1382 O O . ARG A 1 179 ? -2.465 3.123 -14.516 1.00 91.75 179 ARG A O 1
ATOM 1389 N N . SER A 1 180 ? -2.251 4.520 -16.253 1.00 93.00 180 SER A N 1
ATOM 1390 C CA . SER A 1 180 ? -3.649 4.950 -16.316 1.00 93.00 180 SER A CA 1
ATOM 1391 C C . SER A 1 180 ? -4.442 4.063 -17.272 1.00 93.00 180 SER A C 1
ATOM 1393 O O . SER A 1 180 ? -3.883 3.402 -18.140 1.00 93.00 180 SER A O 1
ATOM 1395 N N . TRP A 1 181 ? -5.759 4.045 -17.114 1.00 93.06 181 TRP A N 1
ATOM 1396 C CA . TRP A 1 181 ? -6.668 3.275 -17.945 1.00 93.06 181 TRP A CA 1
ATOM 1397 C C . TRP A 1 181 ? -6.756 3.872 -19.360 1.00 93.06 181 TRP A C 1
ATOM 1399 O O . TRP A 1 181 ? -6.993 5.077 -19.482 1.00 93.06 181 TRP A O 1
ATOM 1409 N N . PRO A 1 182 ? -6.654 3.054 -20.425 1.00 92.38 182 PRO A N 1
ATOM 1410 C CA . PRO A 1 182 ? -6.350 1.618 -20.416 1.00 92.38 182 PRO A CA 1
ATOM 1411 C C . PRO A 1 182 ? -4.872 1.347 -20.094 1.00 92.38 182 PRO A C 1
ATOM 1413 O O . PRO A 1 182 ? -3.999 2.040 -20.609 1.00 92.38 182 PRO A O 1
ATOM 1416 N N . LEU A 1 183 ? -4.595 0.330 -19.270 1.00 92.62 183 LEU A N 1
ATOM 1417 C CA . LEU A 1 183 ? -3.219 -0.063 -18.943 1.00 92.62 183 LEU A CA 1
ATOM 1418 C C . LEU A 1 183 ? -2.472 -0.497 -20.206 1.00 92.62 183 LEU A C 1
ATOM 1420 O O . LEU A 1 183 ? -2.994 -1.304 -20.976 1.00 92.62 183 LEU A O 1
ATOM 1424 N N . LYS A 1 184 ? -1.245 0.000 -20.380 1.00 92.06 184 LYS A N 1
ATOM 1425 C CA . LYS A 1 184 ? -0.334 -0.442 -21.440 1.00 92.06 184 LYS A CA 1
ATOM 1426 C C . LYS A 1 184 ? 1.013 -0.790 -20.827 1.00 92.06 184 LYS A C 1
ATOM 1428 O O . LYS A 1 184 ? 1.610 0.057 -20.167 1.00 92.06 184 LYS A O 1
ATOM 1433 N N . GLN A 1 185 ? 1.439 -2.036 -20.999 1.00 93.19 185 GLN A N 1
ATOM 1434 C CA . GLN A 1 185 ? 2.644 -2.603 -20.382 1.00 93.19 185 GLN A CA 1
ATOM 1435 C C . GLN A 1 185 ? 3.393 -3.507 -21.376 1.00 93.19 185 GLN A C 1
ATOM 1437 O O . GLN A 1 185 ? 4.014 -4.491 -20.977 1.00 93.19 185 GLN A O 1
ATOM 1442 N N . ASP A 1 186 ? 3.262 -3.232 -22.678 1.00 94.19 186 ASP A N 1
ATOM 1443 C CA . ASP A 1 186 ? 4.017 -3.962 -23.692 1.00 94.19 186 ASP A CA 1
ATOM 1444 C C . ASP A 1 186 ? 5.489 -3.533 -23.632 1.00 94.19 186 ASP A C 1
ATOM 1446 O O . ASP A 1 186 ? 5.794 -2.352 -23.439 1.00 94.19 186 ASP A O 1
ATOM 1450 N N . SER A 1 187 ? 6.391 -4.490 -23.828 1.00 93.50 187 SER A N 1
ATOM 1451 C CA . SER A 1 187 ? 7.837 -4.271 -23.826 1.00 93.50 187 SER A CA 1
ATOM 1452 C C . SER A 1 187 ? 8.490 -4.969 -25.012 1.00 93.50 187 SER A C 1
ATOM 1454 O O . SER A 1 187 ? 8.086 -6.071 -25.389 1.00 93.50 187 SER A O 1
ATOM 1456 N N . MET A 1 188 ? 9.521 -4.351 -25.582 1.00 93.69 188 MET A N 1
ATOM 1457 C CA . MET A 1 188 ? 10.318 -4.894 -26.680 1.00 93.69 188 MET A CA 1
ATOM 1458 C C . MET A 1 188 ? 11.805 -4.682 -26.433 1.00 93.69 188 MET A C 1
ATOM 1460 O O . MET A 1 188 ? 12.212 -3.634 -25.940 1.00 93.69 188 MET A O 1
ATOM 1464 N N . ALA A 1 189 ? 12.605 -5.678 -26.795 1.00 93.19 189 ALA A N 1
ATOM 1465 C CA . ALA A 1 189 ? 14.052 -5.586 -26.877 1.00 93.19 189 ALA A CA 1
ATOM 1466 C C . ALA A 1 189 ? 14.429 -5.358 -28.346 1.00 93.19 189 ALA A C 1
ATOM 1468 O O . ALA A 1 189 ? 14.047 -6.152 -29.209 1.00 93.19 189 ALA A O 1
ATOM 1469 N N . ILE A 1 190 ? 15.144 -4.272 -28.624 1.00 91.56 190 ILE A N 1
ATOM 1470 C CA . ILE A 1 190 ? 15.488 -3.819 -29.975 1.00 91.56 190 ILE A CA 1
ATOM 1471 C C . ILE A 1 190 ? 17.002 -3.707 -30.084 1.00 91.56 190 ILE A C 1
ATOM 1473 O O . ILE A 1 190 ? 17.644 -3.091 -29.236 1.00 91.56 190 ILE A O 1
ATOM 1477 N N . ASP A 1 191 ? 17.581 -4.306 -31.117 1.00 90.69 191 ASP A N 1
ATOM 1478 C CA . ASP A 1 191 ? 18.994 -4.126 -31.425 1.00 90.69 191 ASP A CA 1
ATOM 1479 C C . ASP A 1 191 ? 19.229 -2.684 -31.921 1.00 90.69 191 ASP A C 1
ATOM 1481 O O . ASP A 1 191 ? 18.685 -2.305 -32.958 1.00 90.69 191 ASP A O 1
ATOM 1485 N N . PRO A 1 192 ? 20.032 -1.866 -31.216 1.00 88.81 192 PRO A N 1
ATOM 1486 C CA . PRO A 1 192 ? 20.275 -0.477 -31.601 1.00 88.81 192 PRO A CA 1
ATOM 1487 C C . PRO A 1 192 ? 21.051 -0.302 -32.917 1.00 88.81 192 PRO A C 1
ATOM 1489 O O . PRO A 1 192 ? 21.068 0.802 -33.449 1.00 88.81 192 PRO A O 1
ATOM 1492 N N . THR A 1 193 ? 21.724 -1.342 -33.425 1.00 87.75 193 THR A N 1
ATOM 1493 C CA . THR A 1 193 ? 22.521 -1.272 -34.665 1.00 87.75 193 THR A CA 1
ATOM 1494 C C . THR A 1 193 ? 21.721 -1.715 -35.883 1.00 87.75 193 THR A C 1
ATOM 1496 O O . THR A 1 193 ? 21.784 -1.077 -36.929 1.00 87.75 193 THR A O 1
ATOM 1499 N N . SER A 1 194 ? 20.995 -2.830 -35.766 1.00 89.12 194 SER A N 1
ATOM 1500 C CA . SER A 1 194 ? 20.192 -3.374 -36.870 1.00 89.12 194 SER A CA 1
ATOM 1501 C C . SER A 1 194 ? 18.742 -2.886 -36.875 1.00 89.12 194 SER A C 1
ATOM 1503 O O . SER A 1 194 ? 18.031 -3.144 -37.842 1.00 89.12 194 SER A O 1
ATOM 1505 N N . GLU A 1 195 ? 18.302 -2.227 -35.798 1.00 90.12 195 GLU A N 1
ATOM 1506 C CA . GLU A 1 195 ? 16.914 -1.808 -35.543 1.00 90.12 195 GLU A CA 1
ATOM 1507 C C . GLU A 1 195 ? 15.915 -2.981 -35.493 1.00 90.12 195 GLU A C 1
ATOM 1509 O O . GLU A 1 195 ? 14.699 -2.790 -35.466 1.00 90.12 195 GLU A O 1
ATOM 1514 N N . ALA A 1 196 ? 16.415 -4.219 -35.430 1.00 91.31 196 ALA A N 1
ATOM 1515 C CA . ALA A 1 196 ? 15.589 -5.412 -35.372 1.00 91.31 196 ALA A CA 1
ATOM 1516 C C . ALA A 1 196 ? 15.009 -5.627 -33.967 1.00 91.31 196 ALA A C 1
ATOM 1518 O O . ALA A 1 196 ? 15.714 -5.546 -32.956 1.00 91.31 196 ALA A O 1
ATOM 1519 N N . VAL A 1 197 ? 13.726 -5.988 -33.896 1.00 92.12 197 VAL A N 1
ATOM 1520 C CA . VAL A 1 197 ? 13.102 -6.456 -32.652 1.00 92.12 197 VAL A CA 1
ATOM 1521 C C . VAL A 1 197 ? 13.571 -7.880 -32.367 1.00 92.12 197 VAL A C 1
ATOM 1523 O O . VAL A 1 197 ? 13.186 -8.825 -33.052 1.00 92.12 197 VAL A O 1
ATOM 1526 N N . VAL A 1 198 ? 14.393 -8.040 -31.332 1.00 91.56 198 VAL A N 1
ATOM 1527 C CA . VAL A 1 198 ? 14.958 -9.338 -30.928 1.00 91.56 198 VAL A CA 1
ATOM 1528 C C . VAL A 1 198 ? 14.117 -10.048 -29.864 1.00 91.56 198 VAL A C 1
ATOM 1530 O O . VAL A 1 198 ? 14.298 -11.237 -29.616 1.00 91.56 198 VAL A O 1
ATOM 1533 N N . GLY A 1 199 ? 13.164 -9.348 -29.243 1.00 90.69 199 GLY A N 1
ATOM 1534 C CA . GLY A 1 199 ? 12.223 -9.942 -28.297 1.00 90.69 199 GLY A CA 1
ATOM 1535 C C . GLY A 1 199 ? 11.051 -9.023 -27.982 1.00 90.69 199 GLY A C 1
ATOM 1536 O O . GLY A 1 199 ? 11.185 -7.802 -28.006 1.00 90.69 199 GLY A O 1
ATOM 1537 N N . SER A 1 200 ? 9.893 -9.601 -27.661 1.00 92.56 200 SER A N 1
ATOM 1538 C CA . SER A 1 200 ? 8.714 -8.840 -27.244 1.00 92.56 200 SER A CA 1
ATOM 1539 C C . SER A 1 200 ? 7.910 -9.567 -26.168 1.00 92.56 200 SER A C 1
ATOM 1541 O O . SER A 1 200 ? 7.873 -10.795 -26.106 1.00 92.56 200 SER A O 1
ATOM 1543 N N . VAL A 1 201 ? 7.266 -8.786 -25.304 1.00 92.94 201 VAL A N 1
ATOM 1544 C CA . VAL A 1 201 ? 6.294 -9.235 -24.309 1.00 92.94 201 VAL A CA 1
ATOM 1545 C C . VAL A 1 201 ? 5.083 -8.324 -24.426 1.00 92.94 201 VAL A C 1
ATOM 1547 O O . VAL A 1 201 ? 5.193 -7.113 -24.231 1.00 92.94 201 VAL A O 1
ATOM 1550 N N . ARG A 1 202 ? 3.912 -8.897 -24.707 1.00 93.00 202 ARG A N 1
ATOM 1551 C CA . ARG A 1 202 ? 2.653 -8.146 -24.735 1.00 93.00 202 ARG A CA 1
ATOM 1552 C C . ARG A 1 202 ? 1.932 -8.278 -23.401 1.00 93.00 202 ARG A C 1
ATOM 1554 O O . ARG A 1 202 ? 1.833 -9.364 -22.833 1.00 93.00 202 ARG A O 1
ATOM 1561 N N . PHE A 1 203 ? 1.335 -7.189 -22.934 1.00 93.12 203 PHE A N 1
ATOM 1562 C CA . PHE A 1 203 ? 0.455 -7.158 -21.772 1.00 93.12 203 PHE A CA 1
ATOM 1563 C C . PHE A 1 203 ? -0.720 -8.127 -21.930 1.00 93.12 203 PHE A C 1
ATOM 1565 O O . PHE A 1 203 ? -1.173 -8.720 -20.953 1.00 93.12 203 PHE A O 1
ATOM 1572 N N . ALA A 1 204 ? -1.194 -8.343 -23.161 1.00 92.88 204 ALA A N 1
ATOM 1573 C CA . ALA A 1 204 ? -2.223 -9.333 -23.469 1.00 92.88 204 ALA A CA 1
ATOM 1574 C C . ALA A 1 204 ? -1.832 -10.756 -23.029 1.00 92.88 204 ALA A C 1
ATOM 1576 O O . ALA A 1 204 ? -2.696 -11.482 -22.531 1.00 92.88 204 ALA A O 1
ATOM 1577 N N . ASP A 1 205 ? -0.546 -11.095 -23.085 1.00 92.06 205 ASP A N 1
ATOM 1578 C CA . ASP A 1 205 ? -0.017 -12.425 -22.765 1.00 92.06 205 ASP A CA 1
ATOM 1579 C C . ASP A 1 205 ? 0.409 -12.558 -21.298 1.00 92.06 205 ASP A C 1
ATOM 1581 O O . ASP A 1 205 ? 0.798 -13.634 -20.844 1.00 92.06 205 ASP A O 1
ATOM 1585 N N . TRP A 1 206 ? 0.311 -11.480 -20.512 1.00 91.69 206 TRP A N 1
ATOM 1586 C CA . TRP A 1 206 ? 0.644 -11.545 -19.095 1.00 91.69 206 TRP A CA 1
ATOM 1587 C C . TRP A 1 206 ? -0.278 -12.515 -18.345 1.00 91.69 206 TRP A C 1
ATOM 1589 O O . TRP A 1 206 ? -1.503 -12.506 -18.565 1.00 91.69 206 TRP A O 1
ATOM 1599 N N . PRO A 1 207 ? 0.267 -13.262 -17.363 1.00 91.94 207 PRO A N 1
ATOM 1600 C CA . PRO A 1 207 ? -0.543 -14.012 -16.418 1.00 91.94 207 PRO A CA 1
ATOM 1601 C C . PRO A 1 207 ? -1.590 -13.111 -15.757 1.00 91.94 207 PRO A C 1
ATOM 1603 O O . PRO A 1 207 ? -1.315 -11.957 -15.414 1.00 91.94 207 PRO A O 1
ATOM 1606 N N . VAL A 1 208 ? -2.784 -13.653 -15.505 1.00 92.50 208 VAL A N 1
ATOM 1607 C CA . VAL A 1 208 ? -3.888 -12.910 -14.866 1.00 92.50 208 VAL A CA 1
ATOM 1608 C C . VAL A 1 208 ? -3.449 -12.298 -13.533 1.00 92.50 208 VAL A C 1
ATOM 1610 O O . VAL A 1 208 ? -3.761 -11.144 -13.253 1.00 92.50 208 VAL A O 1
ATOM 1613 N N . ALA A 1 209 ? -2.664 -13.032 -12.741 1.00 91.06 209 ALA A N 1
ATOM 1614 C CA . ALA A 1 209 ? -2.108 -1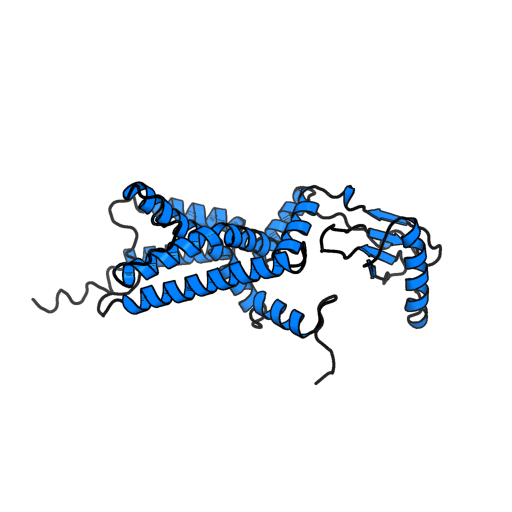2.535 -11.486 1.00 91.06 209 ALA A CA 1
ATOM 1615 C C . ALA A 1 209 ? -1.212 -11.295 -11.682 1.00 91.06 209 ALA A C 1
ATOM 1617 O O . ALA A 1 209 ? -1.301 -10.354 -10.898 1.00 91.06 209 ALA A O 1
ATOM 1618 N N . GLY A 1 210 ? -0.402 -11.254 -12.747 1.00 89.94 210 GLY A N 1
ATOM 1619 C CA . GLY A 1 210 ? 0.422 -10.094 -13.099 1.00 89.94 210 GLY A CA 1
ATOM 1620 C C . GLY A 1 210 ? -0.421 -8.881 -13.494 1.00 89.94 210 GLY A C 1
ATOM 1621 O O . GLY A 1 210 ? -0.197 -7.786 -12.982 1.00 89.94 210 GLY A O 1
ATOM 1622 N N . LYS A 1 211 ? -1.457 -9.087 -14.319 1.00 92.75 211 LYS A N 1
ATOM 1623 C CA . LYS A 1 211 ? -2.414 -8.031 -14.704 1.00 92.75 211 LYS A CA 1
ATOM 1624 C C . LYS A 1 211 ? -3.146 -7.450 -13.492 1.00 92.75 211 LYS A C 1
ATOM 1626 O O . LYS A 1 211 ? -3.267 -6.233 -13.365 1.00 92.75 211 LYS A O 1
ATOM 1631 N N . LEU A 1 212 ? -3.620 -8.315 -12.592 1.00 92.56 212 LEU A N 1
ATOM 1632 C CA . LEU A 1 212 ? -4.308 -7.909 -11.365 1.00 92.56 212 LEU A CA 1
ATOM 1633 C C . LEU A 1 212 ? -3.375 -7.184 -10.394 1.00 92.56 212 LEU A C 1
ATOM 1635 O O . LEU A 1 212 ? -3.799 -6.210 -9.776 1.00 92.56 212 LEU A O 1
ATOM 1639 N N . ALA A 1 213 ? -2.120 -7.626 -10.272 1.00 90.69 213 ALA A N 1
ATOM 1640 C CA . ALA A 1 213 ? -1.123 -6.942 -9.459 1.00 90.69 213 ALA A CA 1
ATOM 1641 C C . ALA A 1 213 ? -0.864 -5.526 -9.990 1.00 90.69 213 ALA A C 1
ATOM 1643 O O . ALA A 1 213 ? -0.967 -4.576 -9.219 1.00 90.69 213 ALA A O 1
ATOM 1644 N N . GLU A 1 214 ? -0.625 -5.360 -11.295 1.00 91.69 214 GLU A N 1
ATOM 1645 C CA . GLU A 1 214 ? -0.383 -4.035 -11.881 1.00 91.69 214 GLU A CA 1
ATOM 1646 C C . GLU A 1 214 ? -1.598 -3.111 -11.739 1.00 91.69 214 GLU A C 1
ATOM 1648 O O . GLU A 1 214 ? -1.464 -1.967 -11.299 1.00 91.69 214 GLU A O 1
ATOM 1653 N N . ALA A 1 215 ? -2.804 -3.618 -12.010 1.00 94.81 215 ALA A N 1
ATOM 1654 C CA . ALA A 1 215 ? -4.036 -2.867 -11.788 1.00 94.81 215 ALA A CA 1
ATOM 1655 C C . ALA A 1 215 ? -4.210 -2.476 -10.310 1.00 94.81 215 ALA A C 1
ATOM 1657 O O . ALA A 1 215 ? -4.553 -1.332 -10.009 1.00 94.81 215 ALA A O 1
ATOM 1658 N N . GLY A 1 216 ? -3.940 -3.395 -9.380 1.00 95.06 216 GLY A N 1
ATOM 1659 C CA . GLY A 1 216 ? -4.038 -3.157 -7.942 1.00 95.06 216 GLY A CA 1
ATOM 1660 C C . GLY A 1 216 ? -3.047 -2.104 -7.445 1.00 95.06 216 GLY A C 1
ATOM 1661 O O . GLY A 1 216 ? -3.444 -1.182 -6.730 1.00 95.06 216 GLY A O 1
ATOM 1662 N N . ILE A 1 217 ? -1.781 -2.195 -7.865 1.00 93.12 217 ILE A N 1
ATOM 1663 C CA . ILE A 1 217 ? -0.731 -1.221 -7.537 1.00 93.12 217 ILE A CA 1
ATOM 1664 C C . ILE A 1 217 ? -1.102 0.156 -8.108 1.00 93.12 217 ILE A C 1
ATOM 1666 O O . ILE A 1 217 ? -1.121 1.152 -7.382 1.00 93.12 217 ILE A O 1
ATOM 1670 N N . SER A 1 218 ? -1.466 0.218 -9.391 1.00 95.19 218 SER A N 1
ATOM 1671 C CA . SER A 1 218 ? -1.854 1.463 -10.061 1.00 95.19 218 SER A CA 1
ATOM 1672 C C . SER A 1 218 ? -3.110 2.091 -9.458 1.00 95.19 218 SER A C 1
ATOM 1674 O O . SER A 1 218 ? -3.222 3.320 -9.387 1.00 95.19 218 SER A O 1
ATOM 1676 N N . PHE A 1 219 ? -4.050 1.277 -8.975 1.00 96.88 219 PHE A N 1
ATOM 1677 C CA . PHE A 1 219 ? -5.212 1.770 -8.248 1.00 96.88 219 PHE A CA 1
ATOM 1678 C C . PHE A 1 219 ? -4.821 2.320 -6.872 1.00 96.88 219 PHE A C 1
ATOM 1680 O O . PHE A 1 219 ? -5.195 3.444 -6.550 1.00 96.88 219 PHE A O 1
ATOM 1687 N N . HIS A 1 220 ? -4.018 1.592 -6.093 1.00 97.00 220 HIS A N 1
ATOM 1688 C CA . HIS A 1 220 ? -3.548 2.034 -4.776 1.00 97.00 220 HIS A CA 1
ATOM 1689 C C . HIS A 1 220 ? -2.757 3.347 -4.838 1.00 97.00 220 HIS A C 1
ATOM 1691 O O . HIS A 1 220 ? -2.921 4.202 -3.974 1.00 97.00 220 HIS A O 1
ATOM 1697 N N . MET A 1 221 ? -1.935 3.537 -5.873 1.00 94.06 221 MET A N 1
ATOM 1698 C CA . MET A 1 221 ? -1.176 4.777 -6.071 1.00 94.06 221 MET A CA 1
ATOM 1699 C C . MET A 1 221 ? -2.002 5.939 -6.638 1.00 94.06 221 MET A C 1
ATOM 1701 O O . MET A 1 221 ? -1.466 7.028 -6.843 1.00 94.06 221 MET A O 1
ATOM 1705 N N . GLY A 1 222 ? -3.287 5.737 -6.937 1.00 95.62 222 GLY A N 1
ATOM 1706 C CA . GLY A 1 222 ? -4.141 6.808 -7.453 1.00 95.62 222 GLY A CA 1
ATOM 1707 C C . GLY A 1 222 ? -3.969 7.097 -8.946 1.00 95.62 222 GLY A C 1
ATOM 1708 O O . GLY A 1 222 ? -4.361 8.170 -9.394 1.00 95.62 222 GLY A O 1
ATOM 1709 N N . ILE A 1 223 ? -3.382 6.178 -9.723 1.00 94.44 223 ILE A N 1
ATOM 1710 C CA . ILE A 1 223 ? -3.033 6.405 -11.138 1.00 94.44 223 ILE A CA 1
ATOM 1711 C C . ILE A 1 223 ? -4.071 5.793 -12.085 1.00 94.44 223 ILE A C 1
ATOM 1713 O O . ILE A 1 223 ? -4.466 6.446 -13.049 1.00 94.44 223 ILE A O 1
ATOM 1717 N N . LEU A 1 224 ? -4.573 4.587 -11.780 1.00 95.94 224 LEU A N 1
ATOM 1718 C CA . LEU A 1 224 ? -5.334 3.761 -12.732 1.00 95.94 224 LEU A CA 1
ATOM 1719 C C . LEU A 1 224 ? -6.504 4.482 -13.417 1.00 95.94 224 LEU A C 1
ATOM 1721 O O . LEU A 1 224 ? -6.689 4.316 -14.610 1.00 95.94 224 LEU A O 1
ATOM 1725 N N . PHE A 1 225 ? -7.278 5.307 -12.714 1.00 96.88 225 PHE A N 1
ATOM 1726 C CA . PHE A 1 225 ? -8.389 6.052 -13.330 1.00 96.88 225 PHE A CA 1
ATOM 1727 C C . PHE A 1 225 ? -8.167 7.566 -13.356 1.00 96.88 225 PHE A C 1
ATOM 1729 O O . PHE A 1 225 ? -9.091 8.305 -13.669 1.00 96.88 225 PHE A O 1
ATOM 1736 N N . GLY A 1 226 ? -6.965 8.047 -13.031 1.00 94.69 226 GLY A N 1
ATOM 1737 C CA . GLY A 1 226 ? -6.685 9.476 -12.889 1.00 94.69 226 GLY A CA 1
ATOM 1738 C C . GLY A 1 226 ? -7.399 10.102 -11.683 1.00 94.69 226 GLY A C 1
ATOM 1739 O O . GLY A 1 226 ? -7.480 9.501 -10.609 1.00 94.69 226 GLY A O 1
ATOM 1740 N N . TRP A 1 227 ? -7.930 11.318 -11.850 1.00 96.06 227 TRP A N 1
ATOM 1741 C CA . TRP A 1 227 ? -8.491 12.119 -10.751 1.00 96.06 227 TRP A CA 1
ATOM 1742 C C . TRP A 1 227 ? -9.651 11.466 -9.963 1.00 96.06 227 TRP A C 1
ATOM 1744 O O . TRP A 1 227 ? -9.685 11.659 -8.746 1.00 96.06 227 TRP A O 1
ATOM 1754 N N . PRO A 1 228 ? -10.570 10.659 -10.543 1.00 97.56 228 PRO A N 1
ATOM 1755 C CA . PRO A 1 228 ? -11.602 9.974 -9.766 1.00 97.56 228 PRO A CA 1
ATOM 1756 C C . PRO A 1 228 ? -11.005 8.999 -8.747 1.00 97.56 228 PRO A C 1
ATOM 1758 O O . PRO A 1 228 ? -11.484 8.920 -7.616 1.00 97.56 228 PRO A O 1
ATOM 1761 N N . ASN A 1 229 ? -9.927 8.297 -9.117 1.00 98.00 229 ASN A N 1
ATOM 1762 C CA . ASN A 1 229 ? -9.218 7.417 -8.192 1.00 98.00 229 ASN A CA 1
ATOM 1763 C C . ASN A 1 229 ? -8.555 8.230 -7.068 1.00 98.00 229 ASN A C 1
ATOM 1765 O O . ASN A 1 229 ? -8.681 7.897 -5.894 1.00 98.00 229 ASN A O 1
ATOM 1769 N N . GLN A 1 230 ? -7.931 9.360 -7.403 1.00 97.00 230 GLN A N 1
ATOM 1770 C CA . GLN A 1 230 ? -7.329 10.254 -6.409 1.00 97.00 230 GLN A CA 1
ATOM 1771 C C . GLN A 1 230 ? -8.363 10.781 -5.404 1.00 97.00 230 GLN A C 1
ATOM 1773 O O . GLN A 1 230 ? -8.109 10.751 -4.201 1.00 97.00 230 GLN A O 1
ATOM 1778 N N . LEU A 1 231 ? -9.552 11.197 -5.858 1.00 98.25 231 LEU A N 1
ATOM 1779 C CA . LEU A 1 231 ? -10.631 11.626 -4.960 1.00 98.25 231 LEU A CA 1
ATOM 1780 C C . LEU A 1 231 ? -11.111 10.500 -4.044 1.00 98.25 231 LEU A C 1
ATOM 1782 O O . LEU A 1 231 ? -11.359 10.739 -2.861 1.00 98.25 231 LEU A O 1
ATOM 1786 N N . LEU A 1 232 ? -11.225 9.279 -4.569 1.00 97.88 232 LEU A N 1
ATOM 1787 C CA . LEU A 1 232 ? -11.577 8.113 -3.766 1.00 97.88 232 LEU A CA 1
ATOM 1788 C C . LEU A 1 232 ? -10.532 7.858 -2.670 1.00 97.88 232 LEU A C 1
ATOM 1790 O O . LEU A 1 232 ? -10.897 7.677 -1.508 1.00 97.88 232 LEU A O 1
ATOM 1794 N N . LEU A 1 233 ? -9.241 7.897 -3.010 1.00 97.81 233 LEU A N 1
ATOM 1795 C CA . LEU A 1 233 ? -8.157 7.717 -2.042 1.00 97.81 233 LEU A CA 1
ATOM 1796 C C . LEU A 1 233 ? -8.116 8.838 -1.000 1.00 97.81 233 LEU A C 1
ATOM 1798 O O . LEU A 1 233 ? -7.953 8.554 0.186 1.00 97.81 233 LEU A O 1
ATOM 1802 N N . ILE A 1 234 ? -8.346 10.092 -1.403 1.00 97.81 234 ILE A N 1
ATOM 1803 C CA . ILE A 1 234 ? -8.475 11.231 -0.481 1.00 97.81 234 ILE A CA 1
ATOM 1804 C C . ILE A 1 234 ? -9.649 11.013 0.480 1.00 97.81 234 ILE A C 1
ATOM 1806 O O . ILE A 1 234 ? -9.508 11.233 1.684 1.00 97.81 234 ILE A O 1
ATOM 1810 N N . ALA A 1 235 ? -10.796 10.545 -0.017 1.00 98.19 235 ALA A N 1
ATOM 1811 C CA . ALA A 1 235 ? -11.959 10.262 0.816 1.00 98.19 235 ALA A CA 1
ATOM 1812 C C . ALA A 1 235 ? -11.679 9.138 1.829 1.00 98.19 235 ALA A C 1
ATOM 1814 O O . ALA A 1 235 ? -12.033 9.273 3.003 1.00 98.19 235 ALA A O 1
ATOM 1815 N N . ILE A 1 236 ? -11.004 8.060 1.412 1.00 98.06 236 ILE A N 1
ATOM 1816 C CA . ILE A 1 236 ? -10.609 6.959 2.304 1.00 98.06 236 ILE A CA 1
ATOM 1817 C C . ILE A 1 236 ? -9.590 7.444 3.346 1.00 98.06 236 ILE A C 1
ATOM 1819 O O . ILE A 1 236 ? -9.770 7.187 4.536 1.00 98.06 236 ILE A O 1
ATOM 1823 N N . ALA A 1 237 ? -8.561 8.193 2.940 1.00 97.25 237 ALA A N 1
ATOM 1824 C CA . ALA A 1 237 ? -7.565 8.756 3.852 1.00 97.25 237 ALA A CA 1
ATOM 1825 C C . ALA A 1 237 ? -8.210 9.701 4.881 1.00 97.25 237 ALA A C 1
ATOM 1827 O O . ALA A 1 237 ? -7.988 9.567 6.087 1.00 97.25 237 ALA A O 1
ATOM 1828 N N . GLY A 1 238 ? -9.090 10.599 4.428 1.00 98.31 238 GLY A N 1
ATOM 1829 C CA . GLY A 1 238 ? -9.869 11.481 5.293 1.00 98.31 238 GLY A CA 1
ATOM 1830 C C . GLY A 1 238 ? -10.773 10.711 6.261 1.00 98.31 238 GLY A C 1
ATOM 1831 O O . GLY A 1 238 ? -10.865 11.068 7.437 1.00 98.31 238 GLY A O 1
ATOM 1832 N N . ALA A 1 239 ? -11.388 9.614 5.810 1.00 97.88 239 ALA A N 1
ATOM 1833 C CA . ALA A 1 239 ? -12.177 8.732 6.663 1.00 97.88 239 ALA A CA 1
ATOM 1834 C C . ALA A 1 239 ? -11.320 8.067 7.751 1.00 97.88 239 ALA A C 1
ATOM 1836 O O . ALA A 1 239 ? -11.717 8.076 8.916 1.00 97.88 239 ALA A O 1
ATOM 1837 N N . VAL A 1 240 ? -10.133 7.552 7.414 1.00 97.44 240 VAL A N 1
ATOM 1838 C CA . VAL A 1 240 ? -9.195 6.969 8.391 1.00 97.44 240 VAL A CA 1
ATOM 1839 C C . VAL A 1 240 ? -8.759 8.012 9.422 1.00 97.44 240 VAL A C 1
ATOM 1841 O O . VAL A 1 240 ? -8.855 7.756 10.624 1.00 97.44 240 VAL A O 1
ATOM 1844 N N . ILE A 1 241 ? -8.376 9.217 8.989 1.00 97.75 241 ILE A N 1
ATOM 1845 C CA . ILE A 1 241 ? -8.021 10.322 9.894 1.00 97.75 241 ILE A CA 1
ATOM 1846 C C . ILE A 1 241 ? -9.199 10.662 10.816 1.00 97.75 241 ILE A C 1
ATOM 1848 O O . ILE A 1 241 ? -9.034 10.756 12.035 1.00 97.75 241 ILE A O 1
ATOM 1852 N N . ALA A 1 242 ? -10.412 10.789 10.271 1.00 97.62 242 ALA A N 1
ATOM 1853 C CA . ALA A 1 242 ? -11.609 11.051 11.062 1.00 97.62 242 ALA A CA 1
ATOM 1854 C C . ALA A 1 242 ? -11.875 9.935 12.086 1.00 97.62 242 ALA A C 1
ATOM 1856 O O . ALA A 1 242 ? -12.206 10.224 13.239 1.00 97.62 242 ALA A O 1
ATOM 1857 N N . LEU A 1 243 ? -11.701 8.665 11.709 1.00 96.94 243 LEU A N 1
ATOM 1858 C CA . LEU A 1 243 ? -11.842 7.525 12.616 1.00 96.94 243 LEU A CA 1
ATOM 1859 C C . LEU A 1 243 ? -10.839 7.590 13.766 1.00 96.94 243 LEU A C 1
ATOM 1861 O O . LEU A 1 243 ? -11.253 7.413 14.915 1.00 96.94 243 LEU A O 1
ATOM 1865 N N . ILE A 1 244 ? -9.574 7.901 13.477 1.00 96.31 244 ILE A N 1
ATOM 1866 C CA . ILE A 1 244 ? -8.516 8.077 14.480 1.00 96.31 244 ILE A CA 1
ATOM 1867 C C . ILE A 1 244 ? -8.883 9.215 15.438 1.00 96.31 244 ILE A C 1
ATOM 1869 O O . ILE A 1 244 ? -8.935 9.010 16.652 1.00 96.31 244 ILE A O 1
ATOM 1873 N N . VAL A 1 245 ? -9.227 10.396 14.913 1.00 97.12 245 VAL A N 1
ATOM 1874 C CA . VAL A 1 245 ? -9.572 11.578 15.721 1.00 97.12 245 VAL A CA 1
ATOM 1875 C C . VAL A 1 245 ? -10.808 11.325 16.587 1.00 97.12 245 VAL A C 1
ATOM 1877 O O . VAL A 1 245 ? -10.805 11.619 17.787 1.00 97.12 245 VAL A O 1
ATOM 1880 N N . ILE A 1 246 ? -11.877 10.754 16.021 1.00 95.56 246 ILE A N 1
ATOM 1881 C CA . ILE A 1 246 ? -13.096 10.434 16.777 1.00 95.56 246 ILE A CA 1
ATOM 1882 C C . ILE A 1 246 ? -12.800 9.353 17.824 1.00 95.56 246 ILE A C 1
ATOM 1884 O O . ILE A 1 246 ? -13.265 9.473 18.959 1.00 95.56 246 ILE A O 1
ATOM 1888 N N . GLY A 1 247 ? -12.012 8.332 17.476 1.00 93.81 247 GLY A N 1
ATOM 1889 C CA . GLY A 1 247 ? -11.563 7.277 18.384 1.00 93.81 247 GLY A CA 1
ATOM 1890 C C . GLY A 1 247 ? -10.810 7.843 19.585 1.00 93.81 247 GLY A C 1
ATOM 1891 O O . GLY A 1 247 ? -11.216 7.624 20.731 1.00 93.81 247 GLY A O 1
ATOM 1892 N N . TYR A 1 248 ? -9.793 8.667 19.331 1.00 93.19 248 TYR A N 1
ATOM 1893 C CA . TYR A 1 248 ? -9.003 9.319 20.371 1.00 93.19 248 TYR A CA 1
ATOM 1894 C C . TYR A 1 248 ? -9.851 10.257 21.232 1.00 93.19 248 TYR A C 1
ATOM 1896 O O . TYR A 1 248 ? -9.792 10.212 22.459 1.00 93.19 248 TYR A O 1
ATOM 1904 N N . ARG A 1 249 ? -10.746 11.045 20.625 1.00 93.25 249 ARG A N 1
ATOM 1905 C CA . ARG A 1 249 ? -11.698 11.893 21.359 1.00 93.25 249 ARG A CA 1
ATOM 1906 C C . ARG A 1 249 ? -12.618 11.073 22.267 1.00 93.25 249 ARG A C 1
ATOM 1908 O O . ARG A 1 249 ? -12.897 11.491 23.395 1.00 93.25 249 ARG A O 1
ATOM 1915 N N . MET A 1 250 ? -13.133 9.938 21.789 1.00 91.00 250 MET A N 1
ATOM 1916 C CA . MET A 1 250 ? -13.964 9.038 22.595 1.00 91.00 250 MET A CA 1
ATOM 1917 C C . MET A 1 250 ? -13.178 8.456 23.770 1.00 91.00 250 MET A C 1
ATOM 1919 O O . MET A 1 250 ? -13.731 8.371 24.869 1.00 91.00 250 MET A O 1
ATOM 1923 N N . TRP A 1 251 ? -11.912 8.096 23.552 1.00 89.81 251 TRP A N 1
ATOM 1924 C CA . TRP A 1 251 ? -11.013 7.623 24.600 1.00 89.81 251 TRP A CA 1
ATOM 1925 C C . TRP A 1 251 ? -10.702 8.721 25.622 1.00 89.81 251 TRP A C 1
ATOM 1927 O O . TRP A 1 251 ? -10.951 8.522 26.806 1.00 89.81 251 TRP A O 1
ATOM 1937 N N . TRP A 1 252 ? -10.288 9.914 25.189 1.00 89.25 252 TRP A N 1
ATOM 1938 C CA . TRP A 1 252 ? -9.920 11.036 26.065 1.00 89.25 252 TRP A CA 1
ATOM 1939 C C . TRP A 1 252 ? -11.035 11.431 27.037 1.00 89.25 252 TRP A C 1
ATOM 1941 O O . TRP A 1 252 ? -10.792 11.760 28.199 1.00 89.25 252 TRP A O 1
ATOM 1951 N N . ARG A 1 253 ? -12.284 11.360 26.565 1.00 86.81 253 ARG A N 1
ATOM 1952 C CA . ARG A 1 253 ? -13.497 11.633 27.353 1.00 86.81 253 ARG A CA 1
ATOM 1953 C C . ARG A 1 253 ? -13.861 10.520 28.334 1.00 86.81 253 ARG A C 1
ATOM 1955 O O . ARG A 1 253 ? -14.665 10.746 29.231 1.00 86.81 253 ARG A O 1
ATOM 1962 N N . ARG A 1 254 ? -13.322 9.317 28.136 1.00 81.56 254 ARG A N 1
ATOM 1963 C CA . ARG A 1 254 ? -13.530 8.135 28.983 1.00 81.56 254 ARG A CA 1
ATOM 1964 C C . ARG A 1 254 ? -12.288 7.725 29.754 1.00 81.56 254 ARG A C 1
ATOM 1966 O O . ARG A 1 254 ? -12.349 6.695 30.426 1.00 81.56 254 ARG A O 1
ATOM 1973 N N . ARG A 1 255 ? -11.187 8.475 29.617 1.00 80.56 255 ARG A N 1
ATOM 1974 C CA . ARG A 1 255 ? -9.890 8.095 30.165 1.00 80.56 255 ARG A CA 1
ATOM 1975 C C . ARG A 1 255 ? -10.084 7.682 31.625 1.00 80.56 255 ARG A C 1
ATOM 1977 O O . ARG A 1 255 ? -10.732 8.417 32.381 1.00 80.56 255 ARG A O 1
ATOM 1984 N N . PRO A 1 256 ? -9.645 6.481 32.006 1.00 76.75 256 PRO A N 1
ATOM 1985 C CA . PRO A 1 256 ? -9.871 6.029 33.357 1.00 76.75 256 PRO A CA 1
ATOM 1986 C C . PRO A 1 256 ? -9.091 6.914 34.312 1.00 76.75 256 PRO A C 1
ATOM 1988 O O . PRO A 1 256 ? -7.975 7.347 34.028 1.00 76.75 256 PRO A O 1
ATOM 1991 N N . LYS A 1 257 ? -9.731 7.215 35.436 1.00 79.38 257 LYS A N 1
ATOM 1992 C CA . LYS A 1 257 ? -9.079 7.907 36.535 1.00 79.38 257 LYS A CA 1
ATOM 1993 C C . LYS A 1 257 ? -8.336 6.870 37.382 1.00 79.38 257 LYS A C 1
ATOM 1995 O O . LYS A 1 257 ? -8.858 5.755 37.531 1.00 79.38 257 LYS A O 1
ATOM 2000 N N . PRO A 1 258 ? -7.163 7.220 37.937 1.00 73.75 258 PRO A N 1
ATOM 2001 C CA . PRO A 1 258 ? -6.473 6.370 38.897 1.00 73.75 258 PRO A CA 1
ATOM 2002 C C . PRO A 1 258 ? -7.448 5.868 39.977 1.00 73.75 258 PRO A C 1
ATOM 2004 O O . PRO A 1 258 ? -8.325 6.632 40.391 1.00 73.75 258 PRO A O 1
ATOM 2007 N N . PRO A 1 259 ? -7.361 4.593 40.395 1.00 69.12 259 PRO A N 1
ATOM 2008 C CA . PRO A 1 259 ? -6.288 3.631 40.110 1.00 69.12 259 PRO A CA 1
ATOM 2009 C C . PRO A 1 259 ? -6.477 2.793 38.829 1.00 69.12 259 PRO A C 1
ATOM 2011 O O . PRO A 1 259 ? -5.702 1.882 38.581 1.00 69.12 259 PRO A O 1
ATOM 2014 N N . ARG A 1 260 ? -7.496 3.046 37.997 1.00 69.94 260 ARG A N 1
ATOM 2015 C CA . ARG A 1 260 ? -7.758 2.201 36.819 1.00 69.94 260 ARG A CA 1
ATOM 2016 C C . ARG A 1 260 ? -6.766 2.479 35.688 1.00 69.94 260 ARG A C 1
ATOM 2018 O O . ARG A 1 260 ? -6.668 3.609 35.217 1.00 69.94 260 ARG A O 1
ATOM 2025 N N . THR A 1 261 ? -6.124 1.434 35.175 1.00 65.75 261 THR A N 1
ATOM 2026 C CA . THR A 1 261 ? -5.369 1.500 33.915 1.00 65.75 261 THR A CA 1
ATOM 2027 C C . THR A 1 261 ? -6.347 1.407 32.736 1.00 65.75 261 THR A C 1
ATOM 2029 O O . THR A 1 261 ? -7.305 0.639 32.767 1.00 65.75 261 THR A O 1
ATOM 2032 N N . GLY A 1 262 ? -6.182 2.220 31.688 1.00 67.38 262 GLY A N 1
ATOM 2033 C CA . GLY A 1 262 ? -7.130 2.282 30.553 1.00 67.38 262 GLY A CA 1
ATOM 2034 C C . GLY A 1 262 ? -7.071 1.134 29.577 1.00 67.38 262 GLY A C 1
ATOM 2035 O O . GLY A 1 262 ? -7.625 1.222 28.484 1.00 67.38 262 GLY A O 1
ATOM 2036 N N . LEU A 1 263 ? -6.402 0.076 29.998 1.00 70.12 263 LEU A N 1
ATOM 2037 C CA . LEU A 1 263 ? -6.162 -1.108 29.224 1.00 70.12 263 LEU A CA 1
ATOM 2038 C C . LEU A 1 263 ? -7.360 -2.060 29.354 1.00 70.12 263 LEU A C 1
ATOM 2040 O O . LEU A 1 263 ? -8.003 -2.112 30.410 1.00 70.12 263 LEU A O 1
ATOM 2044 N N . PRO A 1 264 ? -7.667 -2.830 28.299 1.00 69.56 264 PRO A N 1
ATOM 2045 C CA . PRO A 1 264 ? -8.628 -3.918 28.387 1.00 69.56 264 PRO A CA 1
ATOM 2046 C C . PRO A 1 264 ? -8.261 -4.888 29.516 1.00 69.56 264 PRO A C 1
ATOM 2048 O O . PRO A 1 264 ? -7.089 -5.038 29.876 1.00 69.56 264 PRO A O 1
ATOM 2051 N N . ARG A 1 265 ? -9.279 -5.546 30.080 1.00 70.88 265 ARG A N 1
ATOM 2052 C CA . ARG A 1 265 ? -9.058 -6.657 31.011 1.00 70.88 265 ARG A CA 1
ATOM 2053 C C . ARG A 1 265 ? -8.490 -7.849 30.230 1.00 70.88 265 ARG A C 1
ATOM 2055 O O . ARG A 1 265 ? -9.004 -8.085 29.134 1.00 70.88 265 ARG A O 1
ATOM 2062 N N . PRO A 1 266 ? -7.537 -8.607 30.803 1.00 71.75 266 PRO A N 1
ATOM 2063 C CA . PRO A 1 266 ? -7.071 -9.851 30.202 1.00 71.75 266 PRO A CA 1
ATOM 2064 C C . PRO A 1 266 ? -8.220 -10.823 29.943 1.00 71.75 266 PRO A C 1
ATOM 2066 O O . PRO A 1 266 ? -9.284 -10.715 30.573 1.00 71.75 266 PRO A O 1
ATOM 2069 N N . LEU A 1 267 ? -7.994 -11.788 29.047 1.00 68.00 267 LEU A N 1
ATOM 2070 C CA . LEU A 1 267 ? -8.960 -12.854 28.758 1.00 68.00 267 LEU A CA 1
ATOM 2071 C C . LEU A 1 267 ? -9.518 -13.457 30.062 1.00 68.00 267 LEU A C 1
ATOM 2073 O O . LEU A 1 267 ? -8.787 -13.892 30.956 1.00 68.00 267 LEU A O 1
ATOM 2077 N N . GLY A 1 268 ? -10.847 -13.403 30.201 1.00 60.69 268 GLY A N 1
ATOM 2078 C CA . GLY A 1 268 ? -11.538 -13.726 31.448 1.00 60.69 268 GLY A CA 1
ATOM 2079 C C . GLY A 1 268 ? -11.547 -15.222 31.775 1.00 60.69 268 GLY A C 1
ATOM 2080 O O . GLY A 1 268 ? -11.441 -16.069 30.897 1.00 60.69 268 GLY A O 1
ATOM 2081 N N . ARG A 1 269 ? -11.798 -15.552 33.050 1.00 54.88 269 ARG A N 1
ATOM 2082 C CA . ARG A 1 269 ? -11.867 -16.927 33.603 1.00 54.88 269 ARG A CA 1
ATOM 2083 C C . ARG A 1 269 ? -12.886 -17.883 32.947 1.00 54.88 269 ARG A C 1
ATOM 2085 O O . ARG A 1 269 ? -12.939 -19.039 33.335 1.00 54.88 269 ARG A O 1
ATOM 2092 N N . ARG A 1 270 ? -13.727 -17.415 32.017 1.00 56.41 270 ARG A N 1
ATOM 2093 C CA . ARG A 1 270 ? -14.801 -18.211 31.384 1.00 56.41 270 ARG A CA 1
ATOM 2094 C C . ARG A 1 270 ? -14.372 -18.942 30.107 1.00 56.41 270 ARG A C 1
ATOM 2096 O O . ARG A 1 270 ? -15.202 -19.605 29.501 1.00 56.41 270 ARG A O 1
ATOM 2103 N N . VAL A 1 271 ? -13.119 -18.792 29.690 1.00 64.06 271 VAL A N 1
ATOM 2104 C CA . VAL A 1 271 ? -12.548 -19.480 28.527 1.00 64.06 271 VAL A CA 1
ATOM 2105 C C . VAL A 1 271 ? -11.444 -20.401 29.036 1.00 64.06 271 VAL A C 1
ATOM 2107 O O . VAL A 1 271 ? -10.663 -19.974 29.898 1.00 64.06 271 VAL A O 1
ATOM 2110 N N . ASP A 1 272 ? -11.373 -21.635 28.518 1.00 68.69 272 ASP A N 1
ATOM 2111 C CA . ASP A 1 272 ? -10.182 -22.469 28.700 1.00 68.69 272 ASP A CA 1
ATOM 2112 C C . ASP A 1 272 ? -8.997 -21.687 28.151 1.00 68.69 272 ASP A C 1
ATOM 2114 O O . ASP A 1 272 ? -8.855 -21.425 26.956 1.00 68.69 272 ASP A O 1
ATOM 2118 N N . THR A 1 273 ? -8.204 -21.193 29.084 1.00 74.31 273 THR A N 1
ATOM 2119 C CA . THR A 1 273 ? -7.292 -20.109 28.794 1.00 74.31 273 THR A CA 1
ATOM 2120 C C . THR A 1 273 ? -6.010 -20.650 28.195 1.00 74.31 273 THR A C 1
ATOM 2122 O O . THR A 1 273 ? -5.421 -19.965 27.371 1.00 74.31 273 THR A O 1
ATOM 2125 N N . ALA A 1 274 ? -5.612 -21.878 28.539 1.00 83.12 274 ALA A N 1
ATOM 2126 C CA . ALA A 1 274 ? -4.475 -22.531 27.903 1.00 83.12 274 ALA A CA 1
ATOM 2127 C C . ALA A 1 274 ? -4.788 -22.820 26.430 1.00 83.12 274 ALA A C 1
ATOM 2129 O O . ALA A 1 274 ? -4.013 -22.429 25.559 1.00 83.12 274 ALA A O 1
ATOM 2130 N N . ALA A 1 275 ? -5.966 -23.387 26.148 1.00 86.25 275 ALA A N 1
ATOM 2131 C CA . ALA A 1 275 ? -6.419 -23.618 24.779 1.00 86.25 275 ALA A CA 1
ATOM 2132 C C . ALA A 1 275 ? -6.554 -22.305 23.987 1.00 86.25 275 ALA A C 1
ATOM 2134 O O . ALA A 1 275 ? -6.074 -22.211 22.860 1.00 86.25 275 ALA A O 1
ATOM 2135 N N . ALA A 1 276 ? -7.141 -21.260 24.583 1.00 86.44 276 ALA A N 1
ATOM 2136 C CA . ALA A 1 276 ? -7.292 -19.962 23.925 1.00 86.44 276 ALA A CA 1
ATOM 2137 C C . ALA A 1 276 ? -5.944 -19.312 23.582 1.00 86.44 276 ALA A C 1
ATOM 2139 O O . ALA A 1 276 ? -5.760 -18.853 22.457 1.00 86.44 276 ALA A O 1
ATOM 2140 N N . TYR A 1 277 ? -4.990 -19.295 24.519 1.00 88.50 277 TYR A N 1
ATOM 2141 C CA . TYR A 1 277 ? -3.647 -18.785 24.244 1.00 88.50 277 TYR A CA 1
ATOM 2142 C C . TYR A 1 277 ? -2.910 -19.648 23.217 1.00 88.50 277 TYR A C 1
ATOM 2144 O O . TYR A 1 277 ? -2.280 -19.090 22.326 1.00 88.50 277 TYR A O 1
ATOM 2152 N N . GLY A 1 278 ? -3.041 -20.978 23.277 1.00 90.94 278 GLY A N 1
ATOM 2153 C CA . GLY A 1 278 ? -2.473 -21.887 22.279 1.00 90.94 278 GLY A CA 1
ATOM 2154 C C . GLY A 1 278 ? -2.988 -21.600 20.867 1.00 90.94 278 GLY A C 1
ATOM 2155 O O . GLY A 1 278 ? -2.194 -21.469 19.939 1.00 90.94 278 GLY A O 1
ATOM 2156 N N . ILE A 1 279 ? -4.301 -21.398 20.712 1.00 91.44 279 ILE A N 1
ATOM 2157 C CA . ILE A 1 279 ? -4.917 -21.013 19.434 1.00 91.44 279 ILE A CA 1
ATOM 2158 C C . ILE A 1 279 ? -4.408 -19.643 18.973 1.00 91.44 279 ILE A C 1
ATOM 2160 O O . ILE A 1 279 ? -4.042 -19.492 17.812 1.00 91.44 279 ILE A O 1
ATOM 2164 N N . LEU A 1 280 ? -4.355 -18.642 19.858 1.00 91.75 280 LEU A N 1
ATOM 2165 C CA . LEU A 1 280 ? -3.875 -17.303 19.500 1.00 91.75 280 LEU A CA 1
ATOM 2166 C C . LEU A 1 280 ? -2.404 -17.309 19.071 1.00 91.75 280 LEU A C 1
ATOM 2168 O O . LEU A 1 280 ? -2.058 -16.639 18.101 1.00 91.75 280 LEU A O 1
ATOM 2172 N N . ILE A 1 281 ? -1.556 -18.079 19.754 1.00 94.56 281 ILE A N 1
ATOM 2173 C CA . ILE A 1 281 ? -0.146 -18.258 19.393 1.00 94.56 281 ILE A CA 1
ATOM 2174 C C . ILE A 1 281 ? -0.035 -18.972 18.046 1.00 94.56 281 ILE A C 1
ATOM 2176 O O . ILE A 1 281 ? 0.723 -18.520 17.195 1.00 94.56 281 ILE A O 1
ATOM 2180 N N . ALA A 1 282 ? -0.814 -20.033 17.818 1.00 94.62 282 ALA A N 1
ATOM 2181 C CA . ALA A 1 282 ? -0.831 -20.737 16.538 1.00 94.62 282 ALA A CA 1
ATOM 2182 C C . ALA A 1 282 ? -1.267 -19.813 15.390 1.00 94.62 282 ALA A C 1
ATOM 2184 O O . ALA A 1 282 ? -0.608 -19.771 14.355 1.00 94.62 282 ALA A O 1
ATOM 2185 N N . ILE A 1 283 ? -2.319 -19.010 15.587 1.00 93.69 283 ILE A N 1
ATOM 2186 C CA . ILE A 1 283 ? -2.756 -18.001 14.611 1.00 93.69 283 ILE A CA 1
ATOM 2187 C C . ILE A 1 283 ? -1.644 -16.979 14.368 1.00 93.69 283 ILE A C 1
ATOM 2189 O O . ILE A 1 283 ? -1.329 -16.697 13.217 1.00 93.69 283 ILE A O 1
ATOM 2193 N N . ALA A 1 284 ? -1.031 -16.438 15.424 1.00 94.19 284 ALA A N 1
ATOM 2194 C CA . ALA A 1 284 ? 0.042 -15.455 15.297 1.00 94.19 284 ALA A CA 1
ATOM 2195 C C . ALA A 1 284 ? 1.269 -16.029 14.572 1.00 94.19 284 ALA A C 1
ATOM 2197 O O . ALA A 1 284 ? 1.862 -15.333 13.752 1.00 94.19 284 ALA A O 1
ATOM 2198 N N . ALA A 1 285 ? 1.612 -17.297 14.817 1.00 94.44 285 ALA A N 1
ATOM 2199 C CA . ALA A 1 285 ? 2.694 -17.995 14.134 1.00 94.44 285 ALA A CA 1
ATOM 2200 C C . ALA A 1 285 ? 2.375 -18.213 12.648 1.00 94.44 285 ALA A C 1
ATOM 2202 O O . ALA A 1 285 ? 3.171 -17.828 11.798 1.00 94.44 285 ALA A O 1
ATOM 2203 N N . VAL A 1 286 ? 1.194 -18.752 12.324 1.00 94.62 286 VAL A N 1
ATOM 2204 C CA . VAL A 1 286 ? 0.767 -19.001 10.935 1.00 94.62 286 VAL A CA 1
ATOM 2205 C C . VAL A 1 286 ? 0.664 -17.697 10.146 1.00 94.62 286 VAL A C 1
ATOM 2207 O O . VAL A 1 286 ? 1.194 -17.601 9.043 1.00 94.62 286 VAL A O 1
ATOM 2210 N N . VAL A 1 287 ? 0.034 -16.665 10.715 1.00 94.31 287 VAL A N 1
ATOM 2211 C CA . VAL A 1 287 ? -0.027 -15.332 10.098 1.00 94.31 287 VAL A CA 1
ATOM 2212 C C . VAL A 1 287 ? 1.373 -14.733 9.978 1.00 94.31 287 VAL A C 1
ATOM 2214 O O . VAL A 1 287 ? 1.676 -14.123 8.958 1.00 94.31 287 VAL A O 1
ATOM 2217 N N . GLY A 1 288 ? 2.237 -14.944 10.973 1.00 95.56 288 GLY A N 1
ATOM 2218 C CA . GLY A 1 288 ? 3.629 -14.500 10.980 1.00 95.56 288 GLY A CA 1
ATOM 2219 C C . GLY A 1 288 ? 4.487 -15.095 9.865 1.00 95.56 288 GLY A C 1
ATOM 2220 O O . GLY A 1 288 ? 5.430 -14.441 9.436 1.00 95.56 288 GLY A O 1
ATOM 2221 N N . LEU A 1 289 ? 4.143 -16.274 9.334 1.00 94.06 289 LEU A N 1
ATOM 2222 C CA . LEU A 1 289 ? 4.831 -16.829 8.163 1.00 94.06 289 LEU A CA 1
ATOM 2223 C C . LEU A 1 289 ? 4.630 -15.950 6.923 1.00 94.06 289 LEU A C 1
ATOM 2225 O O . LEU A 1 289 ? 5.571 -15.736 6.168 1.00 94.06 289 LEU A O 1
ATOM 2229 N N . ALA A 1 290 ? 3.420 -15.417 6.727 1.00 94.12 290 ALA A N 1
ATOM 2230 C CA . ALA A 1 290 ? 3.108 -14.537 5.602 1.00 94.12 290 ALA A CA 1
ATOM 2231 C C . ALA A 1 290 ? 3.427 -13.063 5.904 1.00 94.12 290 ALA A C 1
ATOM 2233 O O . ALA A 1 290 ? 3.955 -12.359 5.045 1.00 94.12 290 ALA A O 1
ATOM 2234 N N . LEU A 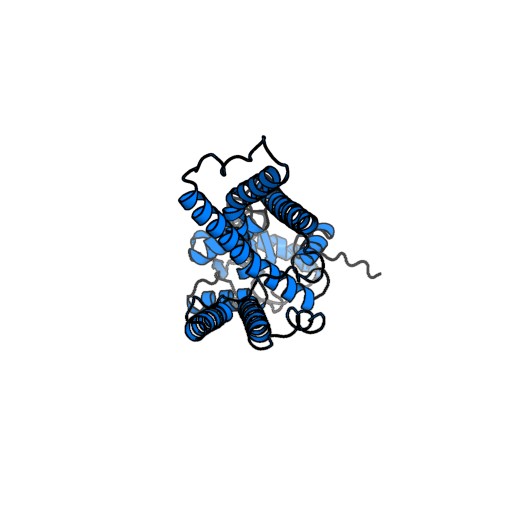1 291 ? 3.128 -12.609 7.125 1.00 96.75 291 LEU A N 1
ATOM 2235 C CA . LEU A 1 291 ? 3.235 -11.228 7.604 1.00 96.75 291 LEU A CA 1
ATOM 2236 C C . LEU A 1 291 ? 4.104 -11.171 8.882 1.00 96.75 291 LEU A C 1
ATOM 2238 O O . LEU A 1 291 ? 3.557 -11.046 9.985 1.00 96.75 291 LEU A O 1
ATOM 2242 N N . PRO A 1 292 ? 5.446 -11.243 8.777 1.00 97.12 292 PRO A N 1
ATOM 2243 C CA . PRO A 1 292 ? 6.327 -11.417 9.938 1.00 97.12 292 PRO A CA 1
ATOM 2244 C C . PRO A 1 292 ? 6.155 -10.362 11.028 1.00 97.12 292 PRO A C 1
ATOM 2246 O O . PRO A 1 292 ? 6.007 -10.700 12.203 1.00 97.12 292 PRO A O 1
ATOM 2249 N N . LEU A 1 293 ? 6.082 -9.081 10.655 1.00 96.94 293 LEU A N 1
ATOM 2250 C CA . LEU A 1 293 ? 5.924 -7.994 11.623 1.00 96.94 293 LEU A CA 1
ATOM 2251 C C . LEU A 1 293 ? 4.561 -8.019 12.332 1.00 96.94 293 LEU A C 1
ATOM 2253 O O . LEU A 1 293 ? 4.476 -7.694 13.520 1.00 96.94 293 LEU A O 1
ATOM 2257 N N . LEU A 1 294 ? 3.501 -8.470 11.655 1.00 97.31 294 LEU A N 1
ATOM 2258 C CA . LEU A 1 294 ? 2.204 -8.686 12.296 1.00 97.31 294 LEU A CA 1
ATOM 2259 C C . LEU A 1 294 ? 2.273 -9.850 13.288 1.00 97.31 294 LEU A C 1
ATOM 2261 O O . LEU A 1 294 ? 1.807 -9.716 14.416 1.00 97.31 294 LEU A O 1
ATOM 2265 N N . GLY A 1 295 ? 2.890 -10.969 12.897 1.00 96.81 295 GLY A N 1
ATOM 2266 C CA . GLY A 1 295 ? 3.066 -12.134 13.767 1.00 96.81 295 GLY A CA 1
ATOM 2267 C C . GLY A 1 295 ? 3.850 -11.802 15.037 1.00 96.81 295 GLY A C 1
ATOM 2268 O O . GLY A 1 295 ? 3.382 -12.077 16.142 1.00 96.81 295 GLY A O 1
ATOM 2269 N N . VAL A 1 296 ? 4.997 -11.130 14.901 1.00 96.94 296 VAL A N 1
ATOM 2270 C CA . VAL A 1 296 ? 5.832 -10.715 16.042 1.00 96.94 296 VAL A CA 1
ATOM 2271 C C . VAL A 1 296 ? 5.075 -9.763 16.969 1.00 96.94 296 VAL A C 1
ATOM 2273 O O . VAL A 1 296 ? 5.083 -9.947 18.186 1.00 96.94 296 VAL A O 1
ATOM 2276 N N . THR A 1 297 ? 4.373 -8.767 16.421 1.00 97.31 297 THR A N 1
ATOM 2277 C CA . THR A 1 297 ? 3.607 -7.822 17.251 1.00 97.31 297 THR A CA 1
ATOM 2278 C C . THR A 1 297 ? 2.397 -8.478 17.922 1.00 97.31 297 THR A C 1
ATOM 2280 O O . THR A 1 297 ? 2.116 -8.175 19.081 1.00 97.31 297 THR A O 1
ATOM 2283 N N . LEU A 1 298 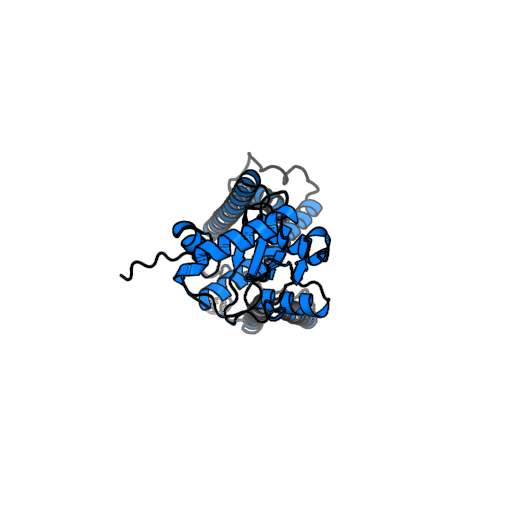? 1.720 -9.430 17.269 1.00 96.12 298 LEU A N 1
ATOM 2284 C CA . LEU A 1 298 ? 0.666 -10.244 17.888 1.00 96.12 298 LEU A CA 1
ATOM 2285 C C . LEU A 1 298 ? 1.203 -11.080 19.053 1.00 96.12 298 LEU A C 1
ATOM 2287 O O . LEU A 1 298 ? 0.608 -11.069 20.132 1.00 96.12 298 LEU A O 1
ATOM 2291 N N . LEU A 1 299 ? 2.338 -11.760 18.869 1.00 95.88 299 LEU A N 1
ATOM 2292 C CA . LEU A 1 299 ? 2.993 -12.520 19.936 1.00 95.88 299 LEU A CA 1
ATOM 2293 C C . LEU A 1 299 ? 3.389 -11.616 21.109 1.00 95.88 299 LEU A C 1
ATOM 2295 O O . LEU A 1 299 ? 3.176 -11.991 22.262 1.00 95.88 299 LEU A O 1
ATOM 2299 N N . ALA A 1 300 ? 3.877 -10.402 20.839 1.00 95.25 300 ALA A N 1
ATOM 2300 C CA . ALA A 1 300 ? 4.179 -9.421 21.878 1.00 95.25 300 ALA A CA 1
ATOM 2301 C C . ALA A 1 300 ? 2.924 -9.004 22.672 1.00 95.25 300 ALA A C 1
ATOM 2303 O O . ALA A 1 300 ? 2.963 -8.952 23.903 1.00 95.25 300 ALA A O 1
ATOM 2304 N N . PHE A 1 301 ? 1.787 -8.767 22.003 1.00 92.12 301 PHE A N 1
ATOM 2305 C CA . PHE A 1 301 ? 0.515 -8.492 22.684 1.00 92.12 301 PHE A CA 1
ATOM 2306 C C . PHE A 1 301 ? 0.034 -9.677 23.527 1.00 92.12 301 PHE A C 1
ATOM 2308 O O . PHE A 1 301 ? -0.435 -9.473 24.647 1.00 92.12 301 PHE A O 1
ATOM 2315 N N . ILE A 1 302 ? 0.173 -10.905 23.020 1.00 91.38 302 ILE A N 1
ATOM 2316 C CA . ILE A 1 302 ? -0.177 -12.129 23.751 1.00 91.38 302 ILE A CA 1
ATOM 2317 C C . ILE A 1 302 ? 0.698 -12.280 25.002 1.00 91.38 302 ILE A C 1
ATOM 2319 O O . ILE A 1 302 ? 0.172 -12.518 26.090 1.00 91.38 302 ILE A O 1
ATOM 2323 N N . ALA A 1 303 ? 2.015 -12.093 24.876 1.00 91.44 303 ALA A N 1
ATOM 2324 C CA . ALA A 1 303 ? 2.951 -12.152 25.996 1.00 91.44 303 ALA A CA 1
ATOM 2325 C C . ALA A 1 303 ? 2.638 -11.088 27.059 1.00 91.44 303 ALA A C 1
ATOM 2327 O O . ALA A 1 303 ? 2.661 -11.380 28.258 1.00 91.44 303 ALA A O 1
ATOM 2328 N N . LEU A 1 304 ? 2.283 -9.870 26.636 1.00 89.50 304 LEU A N 1
ATOM 2329 C CA . LEU A 1 304 ? 1.856 -8.808 27.543 1.00 89.50 304 LEU A CA 1
ATOM 2330 C C . LEU A 1 304 ? 0.554 -9.172 28.276 1.00 89.50 304 LEU A C 1
ATOM 2332 O O . LEU A 1 304 ? 0.475 -8.982 29.491 1.00 89.50 304 LEU A O 1
ATOM 2336 N N . ASP A 1 305 ? -0.455 -9.705 27.577 1.00 87.75 305 ASP A N 1
ATOM 2337 C CA . ASP A 1 305 ? -1.723 -10.118 28.204 1.00 87.75 305 ASP A CA 1
ATOM 2338 C C . ASP A 1 305 ? -1.502 -11.248 29.221 1.00 87.75 305 ASP A C 1
ATOM 2340 O O . ASP A 1 305 ? -1.993 -11.181 30.353 1.00 87.75 305 ASP A O 1
ATOM 2344 N N . LEU A 1 306 ? -0.673 -12.233 28.861 1.00 86.38 306 LEU A N 1
ATOM 2345 C CA . LEU A 1 306 ? -0.299 -13.349 29.726 1.00 86.38 306 LEU A CA 1
ATOM 2346 C C . LEU A 1 306 ? 0.463 -12.876 30.972 1.00 86.38 306 LEU A C 1
ATOM 2348 O O . LEU A 1 306 ? 0.122 -13.274 32.087 1.00 86.38 306 LEU A O 1
ATOM 2352 N N . THR A 1 307 ? 1.436 -11.977 30.811 1.00 85.88 307 THR A N 1
ATOM 2353 C CA . THR A 1 307 ? 2.215 -11.414 31.928 1.00 85.88 307 THR A CA 1
ATOM 2354 C C . THR A 1 307 ? 1.306 -10.682 32.914 1.00 85.88 307 THR A C 1
ATOM 2356 O O . THR A 1 307 ? 1.368 -10.915 34.122 1.00 85.88 307 THR A O 1
ATOM 2359 N N . ARG A 1 308 ? 0.387 -9.851 32.406 1.00 83.75 308 ARG A N 1
ATOM 2360 C CA . ARG A 1 308 ? -0.580 -9.102 33.230 1.00 83.75 308 ARG A CA 1
ATOM 2361 C C . ARG A 1 308 ? -1.614 -9.991 33.910 1.00 83.75 308 ARG A C 1
ATOM 2363 O O . ARG A 1 308 ? -2.249 -9.568 34.873 1.00 83.75 308 ARG A O 1
ATOM 2370 N N . ARG A 1 309 ? -1.809 -11.204 33.401 1.00 78.19 309 ARG A N 1
ATOM 2371 C CA . ARG A 1 309 ? -2.663 -12.210 34.022 1.00 78.19 309 ARG A CA 1
ATOM 2372 C C . ARG A 1 309 ? -1.946 -12.961 35.141 1.00 78.19 309 ARG A C 1
ATOM 2374 O O . ARG A 1 309 ? -2.568 -13.210 36.170 1.00 78.19 309 ARG A O 1
ATOM 2381 N N . ILE A 1 310 ? -0.691 -13.357 34.920 1.00 79.25 310 ILE A N 1
ATOM 2382 C CA . ILE A 1 310 ? 0.089 -14.167 35.868 1.00 79.25 310 ILE A CA 1
ATOM 2383 C C . ILE A 1 310 ? 0.551 -13.332 37.059 1.00 79.25 310 ILE A C 1
ATOM 2385 O O . ILE A 1 310 ? 0.548 -13.850 38.167 1.00 79.25 310 ILE A O 1
ATOM 2389 N N . VAL A 1 311 ? 0.903 -12.059 36.851 1.00 75.44 311 VAL A N 1
ATOM 2390 C CA . VAL A 1 311 ? 1.322 -11.133 37.913 1.00 75.44 311 VAL A CA 1
ATOM 2391 C C . VAL A 1 311 ? 0.095 -10.359 38.416 1.00 75.44 311 VAL A C 1
ATOM 2393 O O . VAL A 1 311 ? -0.279 -9.347 37.814 1.00 75.44 311 VAL A O 1
ATOM 2396 N N . PRO A 1 312 ? -0.577 -10.768 39.511 1.00 59.09 312 PRO A N 1
ATOM 2397 C CA . PRO A 1 312 ? -1.732 -10.059 40.037 1.00 59.09 312 PRO A CA 1
ATOM 2398 C C . PRO A 1 312 ? -1.201 -8.931 40.930 1.00 59.09 312 PRO A C 1
ATOM 2400 O O . PRO A 1 312 ? -1.188 -9.039 42.151 1.00 59.09 312 PRO A O 1
ATOM 2403 N N . GLY A 1 313 ? -0.688 -7.861 40.322 1.00 56.91 313 GLY A N 1
ATOM 2404 C CA . GLY A 1 313 ? 0.138 -6.906 41.062 1.00 56.91 313 GLY A CA 1
ATOM 2405 C C . GLY A 1 313 ? 0.306 -5.548 40.403 1.00 56.91 313 GLY A C 1
ATOM 2406 O O . GLY A 1 313 ? 1.430 -5.110 40.227 1.00 56.91 313 GLY A O 1
ATOM 2407 N N . MET A 1 314 ? -0.797 -4.873 40.068 1.00 52.00 314 MET A N 1
ATOM 2408 C CA . MET A 1 314 ? -0.822 -3.400 39.941 1.00 52.00 314 MET A CA 1
ATOM 2409 C C . MET A 1 314 ? -2.149 -2.789 40.429 1.00 52.00 314 MET A C 1
ATOM 2411 O O . MET A 1 314 ? -2.152 -1.666 40.917 1.00 52.00 314 MET A O 1
ATOM 2415 N N . ASP A 1 315 ? -3.262 -3.538 40.385 1.00 50.91 315 ASP A N 1
ATOM 2416 C CA . ASP A 1 315 ? -4.588 -3.033 40.794 1.00 50.91 315 ASP A CA 1
ATOM 2417 C C . ASP A 1 315 ? -5.038 -3.496 42.204 1.00 50.91 315 ASP A C 1
ATOM 2419 O O . ASP A 1 315 ? -5.990 -2.943 42.757 1.00 50.91 315 ASP A O 1
ATOM 2423 N N . SER A 1 316 ? -4.379 -4.497 42.806 1.00 44.72 316 SER A N 1
ATOM 2424 C CA . SER A 1 316 ? -4.872 -5.195 44.016 1.00 44.72 316 SER A CA 1
ATOM 2425 C C . SER A 1 316 ? -4.180 -4.801 45.328 1.00 44.72 316 SER A C 1
ATOM 2427 O O . SER A 1 316 ? -4.755 -5.009 46.392 1.00 44.72 316 SER A O 1
ATOM 2429 N N . ALA A 1 317 ? -2.975 -4.221 45.280 1.00 40.50 317 ALA A N 1
ATOM 2430 C CA . ALA A 1 317 ? -2.146 -4.010 46.475 1.00 40.50 317 ALA A CA 1
ATOM 2431 C C . ALA A 1 317 ? -2.682 -2.941 47.451 1.00 40.50 317 ALA A C 1
ATOM 2433 O O . ALA A 1 317 ? -2.305 -2.939 48.611 1.00 40.50 317 ALA A O 1
ATOM 2434 N N . ARG A 1 318 ? -3.608 -2.066 47.029 1.00 47.84 318 ARG A N 1
ATOM 2435 C CA . ARG A 1 318 ? -4.145 -0.987 47.885 1.00 47.84 318 ARG A CA 1
ATOM 2436 C C . ARG A 1 318 ? -5.433 -1.312 48.637 1.00 47.84 318 ARG A C 1
ATOM 2438 O O . ARG A 1 318 ? -5.895 -0.483 49.410 1.00 47.84 318 ARG A O 1
ATOM 2445 N N . LYS A 1 319 ? -6.048 -2.477 48.409 1.00 46.22 319 LYS A N 1
ATOM 2446 C CA . LYS A 1 319 ? -7.283 -2.851 49.124 1.00 46.22 319 LYS A CA 1
ATOM 2447 C C . LYS A 1 319 ? -7.046 -3.446 50.514 1.00 46.22 319 LYS A C 1
ATOM 2449 O O . LYS A 1 319 ? -8.007 -3.549 51.264 1.00 46.22 319 LYS A O 1
ATOM 2454 N N . ASN A 1 320 ? -5.803 -3.792 50.849 1.00 44.22 320 ASN A N 1
ATOM 2455 C CA . ASN A 1 320 ? -5.460 -4.450 52.111 1.00 44.22 320 ASN A CA 1
ATOM 2456 C C . ASN A 1 320 ? -4.771 -3.522 53.132 1.00 44.22 320 ASN A C 1
ATOM 2458 O O . ASN A 1 320 ? -4.420 -3.991 54.202 1.00 44.22 320 ASN A O 1
ATOM 2462 N N . GLU A 1 321 ? -4.591 -2.229 52.833 1.00 45.84 321 GLU A N 1
ATOM 2463 C CA . GLU A 1 321 ? -4.007 -1.241 53.770 1.00 45.84 321 GLU A CA 1
ATOM 2464 C C . GLU A 1 321 ? -5.061 -0.356 54.465 1.00 45.84 321 GLU A C 1
ATOM 2466 O O . GLU A 1 321 ? -4.714 0.555 55.207 1.00 45.84 321 GLU A O 1
ATOM 2471 N N . SER A 1 322 ? -6.357 -0.589 54.228 1.00 49.25 322 SER A N 1
ATOM 2472 C CA . SER A 1 322 ? -7.448 0.203 54.818 1.00 49.25 322 SER A CA 1
ATOM 2473 C C . SER A 1 322 ? -8.492 -0.656 55.540 1.00 49.25 322 SER A C 1
ATOM 2475 O O . SER A 1 322 ? -9.688 -0.372 55.435 1.00 49.25 322 SER A O 1
ATOM 2477 N N . ALA A 1 323 ? -8.054 -1.729 56.198 1.00 43.16 323 ALA A N 1
ATOM 2478 C CA . ALA A 1 323 ? -8.871 -2.548 57.090 1.00 43.16 323 ALA A CA 1
ATOM 2479 C C . ALA A 1 323 ? -8.221 -2.594 58.473 1.00 43.16 323 ALA A C 1
ATOM 2481 O O . ALA A 1 323 ? -6.978 -2.725 58.511 1.00 43.16 323 ALA A O 1
#

Secondary structure (DSSP, 8-state):
-------BTTB-HHHHHHHHHHHHTTSHHHHHHHHHHHHHHHHHHHHHHHHHHHHHHHHHT-STTTTS---SS-HHHHHHHHHHHHHHHHHHHHHHHHHHHHTTSSHHHHHHHHHHHHTT-SPP---GGG---PPPPGGGHHHHHHHHHHHHTTTT-PSSEEEE--SSS-PEEEEE---SSSP---EEEE-TTT--EEEEE-GGGS-HHHHHHHHHHHHHTT-TTSHHHHHHHHHHHHHHHHHHHHHHHHHHTTPPPTT--SSPPPSPTTS-HHHHHHHHHHHHHHHHHHSHHHHHHHHHHHHHHHHHHH---SSSTTSSS--

Radius of gyration: 26.94 Å; chains: 1; bounding box: 61×45×94 Å

Foldseek 3Di:
DPPDQPDDPPDGNVVVVVVCCQQQVVPPPVSNLVNLLVLQCQLVVLVVLVVVVVVVCVVVVDPPPQCDQDPDDDPLSRLVSLLSNLSVVLNVVSVLLSVLVLCCGDQLVVLNVVVCVVVVQDWDDDDQVLAAADDDDPVCVVVLQVLLVVLVVVVPDDDDWDWADDPRRGFIKIFHPQLEPPDFTKIFTARSPVRDTSDIDGPVPHDPSNVVSSNSNSLSVQHHHHPVSVVVNVSSVVSVVSSVVSVVVSCVVVPDDPPDDSDDQADDPPDPVVVVLVVQLVVLVVVCVNSVSSSVVSVVVSVVSVVCVVPVPRNPPPVPPPD

pLDDT: mean 85.63, std 13.56, range [40.5, 98.31]